Protein AF-A0A133KSC3-F1 (afdb_monomer)

Secondary structure (DSSP, 8-state):
--HHHHHHHHHHHHHHTT--S-EEEEEEETTEEEEEEEEEEETTEEEEEEBPS--GGG--B-HHHHHHHHHHHHHH-S--BSS--SEEEEE-SS-EEEEEEEE-SEEES-SBS-SEEEEEEE-TT--S--HHHHHHHHHHHHHHHHHHHHTTTSPPPEEEEEEE-HIIIIII-HHHHHHHHHHHHTTSSSEEEETTHHHHTHHHHHHHTT-

Solvent-accessible surface area (backbone atoms only — not comparable to full-atom values): 11562 Å² total; per-residue (Å²): 61,52,58,67,57,33,50,52,48,36,53,50,49,30,62,74,74,72,38,77,93,49,47,82,35,68,42,80,52,98,90,39,81,37,82,45,28,36,36,40,64,32,79,86,26,77,49,72,36,45,42,42,97,54,61,73,95,68,44,40,64,37,40,66,60,36,42,46,51,51,42,50,24,58,56,60,55,49,82,54,25,69,71,39,95,48,54,34,35,35,61,64,100,87,46,77,69,44,65,47,96,52,64,46,48,24,22,31,64,26,46,63,62,31,53,34,37,32,40,74,44,82,41,62,85,64,88,71,91,51,68,77,62,54,44,55,52,55,49,52,51,47,55,16,48,50,40,55,60,30,50,76,78,44,92,50,48,46,35,36,41,37,40,38,15,42,63,50,41,61,70,70,26,47,74,58,46,52,48,52,53,48,40,40,76,70,63,37,33,76,45,76,36,60,39,69,38,46,75,70,50,41,46,72,52,53,51,60,72,73,112

Mean predicted aligned error: 3.21 Å

Nearest PDB structures (foldseek):
  1fcq-assembly1_A  TM=5.648E-01  e=2.384E-01  Apis mellifera
  4lya-assembly1_A  TM=3.562E-01  e=2.855E-01  Geobacillus thermodenitrificans NG80-2
  7ocp-assembly1_B  TM=4.040E-01  e=2.635E+00  Acinetobacter baumannii ATCC 19606 = CIP 70.34 = JCM 6841
  7ocn-assembly1_B  TM=3.246E-01  e=1.951E+00  Acinetobacter baumannii ATCC 19606 = CIP 70.34 = JCM 6841
  7ocr-assembly1_B  TM=4.021E-01  e=5.753E+00  Acinetobacter baumannii ATCC 19606 = CIP 70.34 = JCM 6841

Foldseek 3Di:
DAPVVLVVVLVVLCVVQVKDPAAFDWDADPNDTDRFWGWTQGLNEIDTFGWDPDDDPNTGTPSQLSLLVNLLCNQVSDAWFQQAPDWQWEDDPPDTLATQPDGFNTFPNYSYNTQETEHEEECNPPPDQDDVLVCLLVSLLSQLVRQVSSVVPDHGHAYEYEYEDCCRCVVPNVVSVVSVVVCVVVVSHVYYHYPCCSVVPVSVVSNVSVD

Organism: Bifidobacterium bifidum (NCBI:txid1681)

pLDDT: mean 95.61, std 3.74, range [77.31, 98.81]

InterPro domains:
  IPR056104 Domain of unknown function DUF7687 [PF24736] (2-209)

Radius of gyration: 17.25 Å; Cα contacts (8 Å, |Δi|>4): 373; chains: 1; bounding box: 45×38×46 Å

Sequence (211 aa):
MDVEEASEAFASLKASIGVDDGVPVYTRSKGVDVHSAQKFVVNGVEVVVAMNKQKNDMRNLQYFTGMIDLVVADTLRRPFDYDPHGLATFYDRHKLYGAFARRMDGAYPSIRNARALWEIKEYYYTTTFGSKISDAVYITQLDGYEKRDLARVSDAPEVYLMVDSHRTWWGKGKAYLCRLIDILNMGNIDGVFFGKEVLTELPGIAEKWLI

Structure (mmCIF, N/CA/C/O backbone):
data_AF-A0A133KSC3-F1
#
_entry.id   AF-A0A133KSC3-F1
#
loop_
_atom_site.group_PDB
_atom_site.id
_atom_site.type_symbol
_atom_site.label_atom_id
_atom_site.label_alt_id
_atom_site.label_comp_id
_atom_site.label_asym_id
_atom_site.label_entity_id
_atom_site.label_seq_id
_atom_site.pdbx_PDB_ins_code
_atom_site.Cartn_x
_atom_site.Cartn_y
_atom_site.C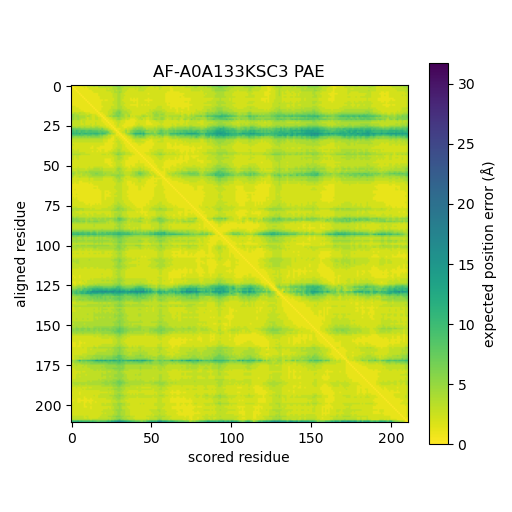artn_z
_atom_site.occupancy
_atom_site.B_iso_or_equiv
_atom_site.auth_seq_id
_atom_site.auth_comp_id
_atom_site.auth_asym_id
_atom_site.auth_atom_id
_atom_site.pdbx_PDB_model_num
ATOM 1 N N . MET A 1 1 ? -9.831 10.522 4.317 1.00 96.44 1 MET A N 1
ATOM 2 C CA . MET A 1 1 ? -10.946 10.124 5.186 1.00 96.44 1 MET A CA 1
ATOM 3 C C . MET A 1 1 ? -10.557 10.292 6.647 1.00 96.44 1 MET A C 1
ATOM 5 O O . MET A 1 1 ? -9.361 10.378 6.953 1.00 96.44 1 MET A O 1
ATOM 9 N N . ASP A 1 2 ? -11.537 10.413 7.536 1.00 95.44 2 ASP A N 1
ATOM 10 C CA . ASP A 1 2 ? -11.386 10.043 8.947 1.00 95.44 2 ASP A CA 1
ATOM 11 C C . ASP A 1 2 ? -11.734 8.558 9.176 1.00 95.44 2 ASP A C 1
ATOM 13 O O . ASP A 1 2 ? -11.868 7.797 8.220 1.00 95.44 2 ASP A O 1
ATOM 17 N N . VAL A 1 3 ? -11.794 8.123 10.438 1.00 95.94 3 VAL A N 1
ATOM 18 C CA . VAL A 1 3 ? -12.055 6.717 10.782 1.00 95.94 3 VAL A CA 1
ATOM 19 C C . VAL A 1 3 ? -13.469 6.263 10.416 1.00 95.94 3 VAL A C 1
ATOM 21 O O . VAL A 1 3 ? -13.642 5.122 9.992 1.00 95.94 3 VAL A O 1
ATOM 24 N N . GLU A 1 4 ? -14.469 7.126 10.591 1.00 96.69 4 GLU A N 1
ATOM 25 C CA . GLU A 1 4 ? -15.873 6.787 10.347 1.00 96.69 4 GLU A CA 1
ATOM 26 C C . GLU A 1 4 ? -16.078 6.635 8.843 1.00 96.69 4 GLU A C 1
ATOM 28 O O . GLU A 1 4 ? -16.511 5.580 8.378 1.00 96.69 4 GLU A O 1
ATOM 33 N N . GLU A 1 5 ? -15.598 7.617 8.077 1.00 97.88 5 GLU A N 1
ATOM 34 C CA . GLU A 1 5 ? -15.594 7.571 6.617 1.00 97.88 5 GLU A CA 1
ATOM 35 C C . GLU A 1 5 ? -14.827 6.355 6.070 1.00 97.88 5 GLU A C 1
ATOM 37 O O . GLU A 1 5 ? -15.255 5.746 5.090 1.00 97.88 5 GLU A O 1
ATOM 42 N N . ALA A 1 6 ? -13.692 5.988 6.677 1.00 98.00 6 ALA A N 1
ATOM 43 C CA . ALA A 1 6 ? -12.902 4.833 6.249 1.00 98.00 6 ALA A CA 1
ATOM 44 C C . ALA A 1 6 ? -13.606 3.500 6.537 1.00 98.00 6 ALA A C 1
ATOM 46 O O . ALA A 1 6 ? -13.550 2.587 5.715 1.00 98.00 6 ALA A O 1
ATOM 47 N N . SER A 1 7 ? -14.289 3.396 7.679 1.00 97.75 7 SER A N 1
ATOM 48 C CA . SER A 1 7 ? -15.101 2.228 8.030 1.00 97.75 7 SER A CA 1
ATOM 49 C C . SER A 1 7 ? -16.263 2.046 7.048 1.00 97.75 7 SER A C 1
ATOM 51 O O . SER A 1 7 ? -16.466 0.953 6.514 1.00 97.75 7 SER A O 1
ATOM 53 N N . GLU A 1 8 ? -16.986 3.127 6.741 1.00 98.25 8 GLU A N 1
ATOM 54 C CA . GLU A 1 8 ? -18.086 3.123 5.768 1.00 98.25 8 GLU A CA 1
ATOM 55 C C . GLU A 1 8 ? -17.607 2.792 4.351 1.00 98.25 8 GLU A C 1
ATOM 57 O O . GLU A 1 8 ? -18.234 1.993 3.648 1.00 98.25 8 GLU A O 1
ATOM 62 N N . ALA A 1 9 ? -16.477 3.368 3.931 1.00 98.44 9 ALA A N 1
ATOM 63 C CA . ALA A 1 9 ? -15.874 3.088 2.634 1.00 98.44 9 ALA A CA 1
ATOM 64 C C . ALA A 1 9 ? -15.438 1.621 2.521 1.00 98.44 9 ALA A C 1
ATOM 66 O O . ALA A 1 9 ? -15.719 0.977 1.51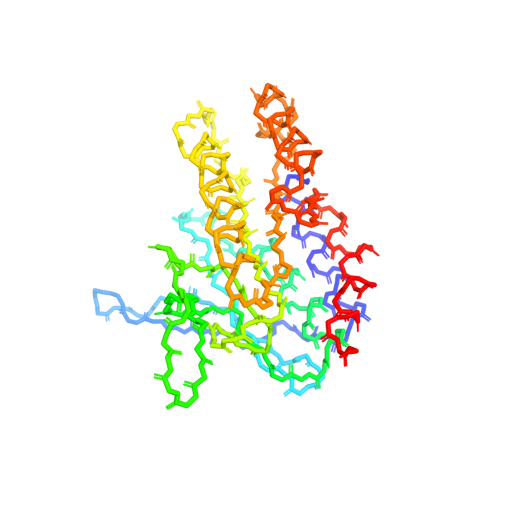0 1.00 98.44 9 ALA A O 1
ATOM 67 N N . PHE A 1 10 ? -14.833 1.061 3.572 1.00 98.31 10 PHE A N 1
ATOM 68 C CA . PHE A 1 10 ? -14.447 -0.348 3.605 1.00 98.31 10 PHE A CA 1
ATOM 69 C C . PHE A 1 10 ? -15.665 -1.281 3.545 1.00 98.31 10 PHE A C 1
ATOM 71 O O . PHE A 1 10 ? -15.664 -2.252 2.790 1.00 98.31 10 PHE A O 1
ATOM 78 N N . ALA A 1 11 ? -16.737 -0.974 4.282 1.00 98.06 11 ALA A N 1
ATOM 79 C CA . ALA A 1 11 ? -17.987 -1.731 4.208 1.00 98.06 11 ALA A CA 1
ATOM 80 C C . ALA A 1 11 ? -18.621 -1.665 2.808 1.00 98.06 11 ALA A C 1
ATOM 82 O O . ALA A 1 11 ? -19.052 -2.688 2.273 1.00 98.06 11 ALA A O 1
ATOM 83 N N . SER A 1 12 ? -18.624 -0.478 2.196 1.00 98.25 12 SER A N 1
ATOM 84 C CA . SER A 1 12 ? -19.152 -0.260 0.845 1.00 98.25 12 SER A CA 1
ATOM 85 C C . SER A 1 12 ? -18.349 -1.018 -0.212 1.00 98.25 12 SER A C 1
ATOM 87 O O . SER A 1 12 ? -18.946 -1.641 -1.087 1.00 98.25 12 SER A O 1
ATOM 89 N N . LEU A 1 13 ? -17.015 -1.025 -0.099 1.00 98.44 13 LEU A N 1
ATOM 90 C CA . LEU A 1 13 ? -16.132 -1.794 -0.977 1.00 98.44 13 LEU A CA 1
ATOM 91 C C . LEU A 1 13 ? -16.441 -3.290 -0.891 1.00 98.44 13 LEU A C 1
ATOM 93 O O . LEU A 1 13 ? -16.663 -3.920 -1.920 1.00 98.44 13 LEU A O 1
ATOM 97 N N . LYS A 1 14 ? -16.497 -3.859 0.323 1.00 97.81 14 LYS A N 1
ATOM 98 C CA . LYS A 1 14 ? -16.836 -5.281 0.514 1.00 97.81 14 LYS A CA 1
ATOM 99 C C . LYS A 1 14 ? -18.159 -5.635 -0.163 1.00 97.81 14 LYS A C 1
ATOM 101 O O . LYS A 1 14 ? -18.230 -6.621 -0.893 1.00 97.81 14 LYS A O 1
ATOM 106 N N . ALA A 1 15 ? -19.179 -4.796 0.023 1.00 97.56 15 ALA A N 1
ATOM 107 C CA . ALA A 1 15 ? -20.477 -4.982 -0.611 1.00 97.56 15 ALA A CA 1
ATOM 108 C C . ALA A 1 15 ? -20.396 -4.909 -2.147 1.00 97.56 15 ALA A C 1
ATOM 110 O O . ALA A 1 15 ? -21.022 -5.727 -2.820 1.00 97.56 15 ALA A O 1
ATOM 111 N N . SER A 1 16 ? -19.616 -3.979 -2.713 1.00 97.31 16 SER A N 1
ATOM 112 C CA . SER A 1 16 ? -19.505 -3.824 -4.169 1.00 97.31 16 SER A CA 1
ATOM 113 C C . SER A 1 16 ? -18.760 -4.970 -4.848 1.00 97.31 16 SER A C 1
ATOM 115 O O . SER A 1 16 ? -19.119 -5.336 -5.963 1.00 97.31 16 SER A O 1
ATOM 117 N N . ILE A 1 17 ? -17.750 -5.546 -4.188 1.00 96.94 17 ILE A N 1
ATOM 118 C CA . ILE A 1 17 ? -16.971 -6.678 -4.724 1.00 96.94 17 ILE A CA 1
ATOM 119 C C . ILE A 1 17 ? -17.511 -8.047 -4.270 1.00 96.94 17 ILE A C 1
ATOM 121 O O . ILE A 1 17 ? -16.926 -9.080 -4.582 1.00 96.94 17 ILE A O 1
ATOM 125 N N . GLY A 1 18 ? -18.632 -8.075 -3.539 1.00 95.88 18 GLY A N 1
ATOM 126 C CA . GLY A 1 18 ? -19.302 -9.311 -3.123 1.00 95.88 18 GLY A CA 1
ATOM 127 C C . GLY A 1 18 ? -18.531 -10.139 -2.091 1.00 95.88 18 GLY A C 1
ATOM 128 O O . GLY A 1 18 ? -18.625 -11.365 -2.104 1.00 95.88 18 GLY A O 1
ATOM 129 N N . VAL A 1 19 ? -17.766 -9.488 -1.212 1.00 95.38 19 VAL A N 1
ATOM 130 C CA . VAL A 1 19 ? -16.963 -10.132 -0.161 1.00 95.38 19 VAL A CA 1
ATOM 131 C C . VAL A 1 19 ? -17.695 -10.050 1.179 1.00 95.38 19 VAL A C 1
ATOM 133 O O . VAL A 1 19 ? -18.245 -9.008 1.537 1.00 95.38 19 VAL A O 1
ATOM 136 N N . ASP A 1 20 ? -17.717 -11.162 1.915 1.00 93.31 20 ASP A N 1
ATOM 137 C CA . ASP A 1 20 ? -18.335 -11.247 3.240 1.00 93.31 20 ASP A CA 1
ATOM 138 C C . ASP A 1 20 ? -17.494 -10.544 4.328 1.00 93.31 20 ASP A C 1
ATOM 140 O O . ASP A 1 20 ? -16.525 -9.831 4.061 1.00 93.31 20 ASP A O 1
ATOM 144 N N . ASP A 1 21 ? -17.868 -10.708 5.597 1.00 93.31 21 ASP A N 1
ATOM 145 C CA . ASP A 1 21 ? -17.125 -10.115 6.715 1.00 93.31 21 ASP A CA 1
ATOM 146 C C . ASP A 1 21 ? -15.751 -10.757 6.966 1.00 93.31 21 ASP A C 1
ATOM 148 O O . ASP A 1 21 ? -15.016 -10.310 7.849 1.00 93.31 21 ASP A O 1
ATOM 152 N N . GLY A 1 22 ? -15.366 -11.755 6.175 1.00 94.44 22 GLY A N 1
ATOM 153 C CA . GLY A 1 22 ? -14.143 -12.521 6.306 1.00 94.44 22 GLY A CA 1
ATOM 154 C C . GLY A 1 22 ? -14.184 -13.502 7.476 1.00 94.44 22 GLY A C 1
ATOM 155 O O . GLY A 1 22 ? -15.158 -13.602 8.225 1.00 94.44 22 GLY A O 1
ATOM 156 N N . VAL A 1 23 ? -13.063 -14.185 7.692 1.00 97.50 23 VAL A N 1
ATOM 157 C CA . VAL A 1 23 ? -12.857 -15.093 8.826 1.00 97.50 23 VAL A CA 1
ATOM 158 C C . VAL A 1 23 ? -11.893 -14.459 9.835 1.00 97.50 23 VAL A C 1
ATOM 160 O O . VAL A 1 23 ? -10.787 -14.072 9.445 1.00 97.50 23 VAL A O 1
ATOM 163 N N . PRO A 1 24 ? -12.251 -14.367 11.130 1.00 97.44 24 PRO A N 1
ATOM 164 C CA . PRO A 1 24 ? -11.363 -13.795 12.134 1.00 97.44 24 PRO A CA 1
ATOM 165 C C . PRO A 1 24 ? -10.138 -14.687 12.355 1.00 97.44 24 PRO A C 1
ATOM 167 O O . PRO A 1 24 ? -10.233 -15.911 12.469 1.00 97.44 24 PRO A O 1
ATOM 170 N N . VAL A 1 25 ? -8.973 -14.055 12.454 1.00 97.19 25 VAL A N 1
ATOM 171 C CA . VAL A 1 25 ? -7.678 -14.687 12.713 1.00 97.19 25 VAL A CA 1
ATOM 172 C C . VAL A 1 25 ? -7.218 -14.308 14.111 1.00 97.19 25 VAL A C 1
ATOM 174 O O . VAL A 1 25 ? -7.127 -13.127 14.458 1.00 97.19 25 VAL A O 1
ATOM 177 N N . TYR A 1 26 ? -6.877 -15.313 14.910 1.00 96.12 26 TYR A N 1
ATOM 178 C CA . TYR A 1 26 ? -6.416 -15.136 16.280 1.00 96.12 26 TYR A CA 1
ATOM 179 C C . TYR A 1 26 ? -4.927 -15.452 16.393 1.00 96.12 26 TYR A C 1
ATOM 181 O O . TYR A 1 26 ? -4.438 -16.423 15.819 1.00 96.12 26 TYR A O 1
ATOM 189 N N . THR A 1 27 ? -4.208 -14.643 17.166 1.00 93.38 27 THR A N 1
ATOM 190 C CA . THR A 1 27 ? -2.819 -14.911 17.550 1.00 93.38 27 THR A CA 1
ATOM 191 C C . THR A 1 27 ? -2.711 -15.015 19.058 1.00 93.38 27 THR A C 1
ATOM 193 O O . THR A 1 27 ? -3.418 -14.341 19.811 1.00 93.38 27 THR A O 1
ATOM 196 N N . ARG A 1 28 ? -1.791 -15.862 19.514 1.00 92.12 28 ARG A N 1
ATOM 197 C CA . ARG A 1 28 ? -1.570 -16.072 20.939 1.00 92.12 28 ARG A CA 1
A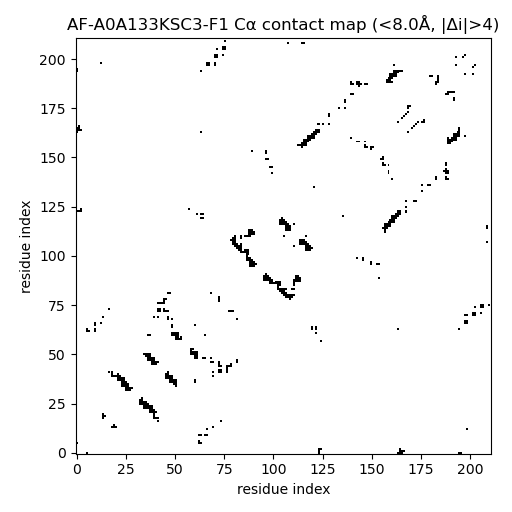TOM 198 C C . ARG A 1 28 ? -0.648 -14.992 21.489 1.00 92.12 28 ARG A C 1
ATOM 200 O O . ARG A 1 28 ? 0.508 -14.890 21.085 1.00 92.12 28 ARG A O 1
ATOM 207 N N . SER A 1 29 ? -1.133 -14.213 22.450 1.00 87.38 29 SER A N 1
ATOM 208 C CA . SER A 1 29 ? -0.352 -13.183 23.137 1.00 87.38 29 SER A CA 1
ATOM 209 C C . SER A 1 29 ? -0.510 -13.323 24.643 1.00 87.38 29 SER A C 1
ATOM 211 O O . SER A 1 29 ? -1.621 -13.341 25.164 1.00 87.38 29 SER A O 1
ATOM 213 N N . LYS A 1 30 ? 0.612 -13.464 25.363 1.00 88.12 30 LYS A N 1
ATOM 214 C CA . LYS A 1 30 ? 0.632 -13.673 26.826 1.00 88.12 30 LYS A CA 1
ATOM 215 C C . LYS A 1 30 ? -0.309 -14.794 27.305 1.00 88.12 30 LYS A C 1
ATOM 217 O O . LYS A 1 30 ? -0.910 -14.698 28.368 1.00 88.12 30 LYS A O 1
ATOM 222 N N . GLY A 1 31 ? -0.435 -15.856 26.510 1.00 88.88 31 GLY A N 1
ATOM 223 C CA . GLY A 1 31 ? -1.268 -17.016 26.831 1.00 88.88 31 GLY A CA 1
ATOM 224 C C . GLY A 1 31 ? -2.751 -16.889 26.468 1.00 88.88 31 GLY A C 1
ATOM 225 O O . GLY A 1 31 ? -3.451 -17.884 26.623 1.00 88.88 31 GLY A O 1
ATOM 226 N N . VAL A 1 32 ? -3.203 -15.745 25.943 1.00 91.62 32 VAL A N 1
ATOM 227 C CA . VAL A 1 32 ? -4.596 -15.491 25.536 1.00 91.62 32 VAL A CA 1
ATOM 228 C C . VAL A 1 32 ? -4.685 -15.335 24.017 1.00 91.62 32 VAL A C 1
ATOM 230 O O . VAL A 1 32 ? -3.782 -14.763 23.400 1.00 91.62 32 VAL A O 1
ATOM 233 N N . ASP A 1 33 ? -5.769 -15.827 23.423 1.00 93.00 33 ASP A N 1
ATOM 234 C CA . ASP A 1 33 ? -6.060 -15.619 22.006 1.00 93.00 33 ASP A CA 1
ATOM 235 C C . ASP A 1 33 ? -6.591 -14.203 21.779 1.00 93.00 33 ASP A C 1
ATOM 237 O O . ASP A 1 33 ? -7.575 -13.768 22.379 1.00 93.00 33 ASP A O 1
ATOM 241 N N . VAL A 1 34 ? -5.912 -13.464 20.908 1.00 92.56 34 VAL A N 1
ATOM 242 C CA . VAL A 1 34 ? -6.254 -12.091 20.547 1.00 92.56 34 VAL A CA 1
ATOM 243 C C . VAL A 1 34 ? -6.659 -12.078 19.085 1.00 92.56 34 VAL A C 1
ATOM 245 O O . VAL A 1 34 ? -5.878 -12.486 18.229 1.00 92.56 34 VAL A O 1
ATOM 248 N N . HIS A 1 35 ? -7.861 -11.579 18.792 1.00 94.38 35 HIS A N 1
ATOM 249 C CA . HIS A 1 35 ? -8.327 -11.373 17.420 1.00 94.38 35 HIS A CA 1
ATOM 250 C C . HIS A 1 35 ? -7.399 -10.378 16.718 1.00 94.38 35 HIS A C 1
ATOM 252 O O . HIS A 1 35 ? -7.505 -9.183 16.967 1.00 94.38 35 HIS A O 1
ATOM 258 N N . SER A 1 36 ? -6.460 -10.834 15.897 1.00 95.62 36 SER A N 1
ATOM 259 C CA . SER A 1 36 ? -5.349 -10.030 15.375 1.00 95.62 36 SER A CA 1
ATOM 260 C C . SER A 1 36 ? -5.496 -9.594 13.930 1.00 95.62 36 SER A C 1
ATOM 262 O O . SER A 1 36 ? -4.843 -8.627 13.551 1.00 95.62 36 SER A O 1
ATOM 264 N N . ALA A 1 37 ? -6.321 -10.269 13.139 1.00 97.62 37 ALA A N 1
ATOM 265 C CA . ALA A 1 37 ? -6.559 -9.925 11.744 1.00 97.62 37 ALA A CA 1
ATOM 266 C C . ALA A 1 37 ? -7.888 -10.513 11.264 1.00 97.62 37 ALA A C 1
ATOM 268 O O . ALA A 1 37 ? -8.434 -11.399 11.918 1.00 97.62 37 ALA A O 1
ATOM 269 N N . GLN A 1 38 ? -8.350 -10.071 10.101 1.00 98.06 38 GLN A N 1
ATOM 270 C CA . GLN A 1 38 ? -9.470 -10.655 9.376 1.00 98.06 38 GLN A CA 1
ATOM 271 C C . GLN A 1 38 ? -8.971 -11.176 8.029 1.00 98.06 38 GLN A C 1
ATOM 273 O O . GLN A 1 38 ? -8.238 -10.485 7.322 1.00 98.06 38 GLN A O 1
ATOM 278 N N . LYS A 1 39 ? -9.351 -12.402 7.680 1.00 98.31 39 LYS A N 1
ATOM 279 C CA . LYS A 1 39 ? -8.991 -13.046 6.420 1.00 98.31 39 LYS A CA 1
ATOM 280 C C . LYS A 1 39 ? -10.131 -12.923 5.421 1.00 98.31 39 LYS A C 1
ATOM 282 O O . LYS A 1 39 ? -11.241 -13.348 5.725 1.00 98.31 39 LYS A O 1
ATOM 287 N N . PHE A 1 40 ? -9.842 -12.417 4.233 1.00 98.31 40 PHE A N 1
ATOM 288 C CA . PHE A 1 40 ? -10.800 -12.272 3.142 1.00 98.31 40 PHE A CA 1
ATOM 289 C C . PHE A 1 40 ? -10.375 -13.125 1.950 1.00 98.31 40 PHE A C 1
ATOM 291 O O . PHE A 1 40 ? -9.185 -13.343 1.724 1.00 98.31 40 PHE A O 1
ATOM 298 N N . VAL A 1 41 ? -11.358 -13.597 1.183 1.00 97.75 41 VAL A N 1
ATOM 299 C CA . VAL A 1 41 ? -11.132 -14.268 -0.099 1.00 97.75 41 VAL A CA 1
ATOM 300 C C . VAL A 1 41 ? -11.841 -13.462 -1.175 1.00 97.75 41 VAL A C 1
ATOM 302 O O . VAL A 1 41 ? -13.066 -13.397 -1.197 1.00 97.75 41 VAL A O 1
ATOM 305 N N . VAL A 1 42 ? -11.067 -12.852 -2.066 1.00 97.81 42 VAL A N 1
ATOM 306 C CA . VAL A 1 42 ? -11.558 -11.968 -3.128 1.00 97.81 42 VAL A CA 1
ATOM 307 C C . VAL A 1 42 ? -11.214 -12.604 -4.465 1.00 97.81 42 VAL A C 1
ATOM 309 O O . VAL A 1 42 ? -10.041 -12.763 -4.787 1.00 97.81 42 VAL A O 1
ATOM 312 N N . ASN A 1 43 ? -12.218 -13.038 -5.232 1.00 95.62 43 ASN A N 1
ATOM 313 C CA . ASN A 1 43 ? -12.014 -13.730 -6.515 1.00 95.62 43 ASN A CA 1
ATOM 314 C C . ASN A 1 43 ? -10.987 -14.886 -6.455 1.00 95.62 43 ASN A C 1
ATOM 316 O O . ASN A 1 43 ? -10.224 -15.107 -7.393 1.00 95.62 43 ASN A O 1
ATOM 320 N N . GLY A 1 44 ? -10.952 -15.623 -5.340 1.00 95.00 44 GLY A N 1
ATOM 321 C CA . GLY A 1 44 ? -10.012 -16.730 -5.121 1.00 95.00 44 GLY A CA 1
ATOM 322 C C . GLY A 1 44 ? -8.617 -16.322 -4.631 1.00 95.00 44 GLY A C 1
ATOM 323 O O . GLY A 1 44 ? -7.776 -17.196 -4.433 1.00 95.00 44 GLY A O 1
ATOM 324 N N . VAL A 1 45 ? -8.370 -15.031 -4.400 1.00 97.50 45 VAL A N 1
ATOM 325 C CA . VAL A 1 45 ? -7.145 -14.508 -3.783 1.00 97.50 45 VAL A CA 1
ATOM 326 C C . VAL A 1 45 ? -7.387 -14.300 -2.291 1.00 97.50 45 VAL A C 1
ATOM 328 O O . VAL A 1 45 ? -8.333 -13.622 -1.896 1.00 97.50 45 VAL A O 1
ATOM 331 N N . GLU A 1 46 ? -6.545 -14.905 -1.456 1.00 97.44 46 GLU A N 1
ATOM 332 C CA . GLU A 1 46 ? -6.596 -14.729 -0.004 1.00 97.44 46 GLU A CA 1
ATOM 333 C C . GLU A 1 46 ? -5.764 -13.510 0.410 1.00 97.44 46 GLU A C 1
ATOM 335 O O . GLU A 1 46 ? -4.605 -13.392 0.015 1.00 97.44 46 GLU A O 1
ATOM 340 N N . VAL A 1 47 ? -6.351 -12.633 1.227 1.00 97.56 47 VAL A N 1
ATOM 341 C CA . VAL A 1 47 ? -5.670 -11.490 1.853 1.00 97.56 47 VAL A CA 1
ATOM 342 C C . VAL A 1 47 ? -6.005 -11.437 3.342 1.00 97.56 47 VAL A C 1
ATOM 344 O O . VAL A 1 47 ? -7.127 -11.744 3.756 1.00 97.56 47 VAL A O 1
ATOM 347 N N . VAL A 1 48 ? -5.031 -11.068 4.174 1.00 98.00 48 VAL A N 1
ATOM 348 C CA . VAL A 1 48 ? -5.185 -11.006 5.635 1.00 98.00 48 VAL A CA 1
ATOM 349 C C . VAL A 1 48 ? -4.953 -9.578 6.103 1.00 98.00 48 VAL A C 1
ATOM 351 O O . VAL A 1 48 ? -3.824 -9.101 6.140 1.00 98.00 48 VAL A O 1
ATOM 354 N N . VAL A 1 49 ? -6.026 -8.918 6.529 1.00 97.81 49 VAL A N 1
ATOM 355 C CA . VAL A 1 49 ? -5.997 -7.527 6.985 1.00 97.81 49 VAL A CA 1
ATOM 356 C C . VAL A 1 49 ? -5.826 -7.498 8.496 1.00 97.81 49 VAL A C 1
ATOM 358 O O . VAL A 1 49 ? -6.710 -7.907 9.251 1.00 97.81 49 VAL A O 1
ATOM 361 N N . ALA A 1 50 ? -4.682 -7.009 8.965 1.00 97.25 50 ALA A N 1
ATOM 362 C CA . ALA A 1 50 ? -4.395 -6.936 10.391 1.00 97.25 50 ALA A CA 1
ATOM 363 C C . ALA A 1 50 ? -5.232 -5.866 11.113 1.00 97.25 50 ALA A C 1
ATOM 365 O O . ALA A 1 50 ? -5.526 -4.792 10.582 1.00 97.25 50 ALA A O 1
ATOM 366 N N . MET A 1 51 ? -5.552 -6.139 12.377 1.00 96.75 51 MET A N 1
ATOM 367 C CA . MET A 1 51 ? -6.097 -5.142 13.293 1.00 96.75 51 MET A CA 1
ATOM 368 C C . MET A 1 51 ? -5.060 -4.047 13.544 1.00 96.75 51 MET A C 1
ATOM 370 O O . MET A 1 51 ? -3.860 -4.310 13.666 1.00 96.75 51 MET A O 1
ATOM 374 N N . ASN A 1 52 ? -5.526 -2.812 13.680 1.00 94.88 52 ASN A N 1
ATOM 375 C CA . ASN A 1 52 ? -4.681 -1.683 14.016 1.00 94.88 52 ASN A CA 1
ATOM 376 C C . ASN A 1 52 ? -4.042 -1.858 15.412 1.00 94.88 52 ASN A C 1
ATOM 378 O O . ASN A 1 52 ? -4.466 -2.660 16.252 1.00 94.88 52 ASN A O 1
ATOM 382 N N . LYS A 1 53 ? -2.994 -1.073 15.685 1.00 91.06 53 LYS A N 1
ATOM 383 C CA . LYS A 1 53 ? -2.240 -1.139 16.953 1.00 91.06 53 LYS A CA 1
ATOM 384 C C . LYS A 1 53 ? -2.922 -0.402 18.120 1.00 91.06 53 LYS A C 1
ATOM 386 O O . LYS A 1 53 ? -2.291 -0.217 19.163 1.00 91.06 53 LYS A O 1
ATOM 391 N N . GLN A 1 54 ? -4.166 0.053 17.953 1.00 93.06 54 GLN A N 1
ATOM 392 C CA . GLN A 1 54 ? -4.915 0.757 18.995 1.00 93.06 54 GLN A CA 1
ATOM 393 C C . GLN A 1 54 ? -5.567 -0.224 19.982 1.00 93.06 54 GLN A C 1
ATOM 395 O O . GLN A 1 54 ? -5.463 -1.447 19.858 1.00 93.06 54 GLN A O 1
ATOM 400 N N . LYS A 1 55 ? -6.208 0.322 21.018 1.00 90.75 55 LYS A N 1
ATOM 401 C CA . LYS A 1 55 ? -6.856 -0.434 22.098 1.00 90.75 55 LYS A CA 1
ATOM 402 C C . LYS A 1 55 ? -8.309 0.001 22.262 1.00 90.75 55 LYS A C 1
ATOM 404 O O . LYS A 1 55 ? -8.661 1.112 21.871 1.00 90.75 55 LYS A O 1
ATOM 409 N N . ASN A 1 56 ? -9.094 -0.848 22.926 1.00 91.31 56 ASN A N 1
ATOM 410 C CA . ASN A 1 56 ? -10.496 -0.596 23.273 1.00 91.31 56 ASN A CA 1
ATOM 411 C C . ASN A 1 56 ? -11.303 -0.205 22.024 1.00 91.31 56 ASN A C 1
ATOM 413 O O . ASN A 1 56 ? -11.091 -0.793 20.970 1.00 91.31 56 ASN A O 1
ATOM 417 N N . ASP A 1 57 ? -12.158 0.807 22.118 1.00 90.25 57 ASP A N 1
ATOM 418 C CA . ASP A 1 57 ? -13.076 1.219 21.047 1.00 90.25 57 ASP A CA 1
ATOM 419 C C . ASP A 1 57 ? -12.364 1.761 19.792 1.00 90.25 57 ASP A C 1
ATOM 421 O O . ASP A 1 57 ? -12.940 1.818 18.709 1.00 90.25 57 ASP A O 1
ATOM 425 N N . MET A 1 58 ? -11.080 2.124 19.901 1.00 92.81 58 MET A N 1
ATOM 426 C CA . MET A 1 58 ? -10.261 2.524 18.748 1.00 92.81 58 MET A CA 1
ATOM 427 C C . MET A 1 58 ? -9.659 1.324 18.004 1.00 92.81 58 MET A C 1
ATOM 429 O O . MET A 1 58 ? -9.043 1.489 16.947 1.00 92.81 58 MET A O 1
ATOM 433 N N . ARG A 1 59 ? -9.771 0.118 18.570 1.00 94.62 59 ARG A N 1
ATOM 434 C CA . ARG A 1 59 ? -9.198 -1.096 18.000 1.00 94.62 59 ARG A CA 1
ATOM 435 C C . ARG A 1 59 ? -10.098 -1.640 16.898 1.00 94.62 59 ARG A C 1
ATOM 437 O O . ARG A 1 59 ? -11.072 -2.329 17.173 1.00 94.62 59 ARG A O 1
ATOM 444 N N . ASN A 1 60 ? -9.692 -1.410 15.660 1.00 95.94 60 ASN A N 1
ATOM 445 C CA . ASN A 1 60 ? -10.425 -1.802 14.460 1.00 95.94 60 ASN A CA 1
ATOM 446 C C . ASN A 1 60 ? -9.481 -2.446 13.441 1.00 95.94 60 ASN A C 1
ATOM 448 O O . ASN A 1 60 ? -8.274 -2.522 13.685 1.00 95.94 60 ASN A O 1
ATOM 452 N N . LEU A 1 61 ? -10.012 -2.920 12.314 1.00 97.00 61 LEU A N 1
ATOM 453 C CA . LEU A 1 61 ? -9.180 -3.293 11.169 1.00 97.00 61 LEU A CA 1
ATOM 454 C C . LEU A 1 61 ? -8.397 -2.074 10.668 1.00 97.00 61 LEU A C 1
ATOM 456 O O . LEU A 1 61 ? -8.819 -0.932 10.858 1.00 97.00 61 LEU A O 1
ATOM 460 N N . GLN A 1 62 ? -7.248 -2.315 10.041 1.00 97.44 62 GLN A N 1
ATOM 461 C CA . GLN A 1 62 ? -6.574 -1.290 9.243 1.00 97.44 62 GLN A CA 1
ATOM 462 C C . GLN A 1 62 ? -7.384 -1.082 7.965 1.00 97.44 62 GLN A C 1
ATOM 464 O O . GLN A 1 62 ? -7.149 -1.754 6.963 1.00 97.44 62 GLN A O 1
ATOM 469 N N . TYR A 1 63 ? -8.413 -0.236 8.040 1.00 98.25 63 TYR A N 1
ATOM 470 C CA . TYR A 1 63 ? -9.390 -0.057 6.967 1.00 98.25 63 TYR A CA 1
ATOM 471 C C . TYR A 1 63 ? -8.737 0.361 5.653 1.00 98.25 63 TYR A C 1
ATOM 473 O O . TYR A 1 63 ? -9.124 -0.142 4.605 1.00 98.25 63 TYR A O 1
ATOM 481 N N . PHE A 1 64 ? -7.739 1.242 5.695 1.00 98.56 64 PHE A N 1
ATOM 482 C CA . PHE A 1 64 ? -7.062 1.724 4.500 1.00 98.56 64 PHE A CA 1
ATOM 483 C C . PHE A 1 64 ? -6.231 0.627 3.842 1.00 98.56 64 PHE A C 1
ATOM 485 O O . PHE A 1 64 ? -6.381 0.390 2.647 1.00 98.56 64 PHE A O 1
ATOM 492 N N . THR A 1 65 ? -5.434 -0.097 4.634 1.00 98.44 65 THR A N 1
ATOM 493 C CA . THR A 1 65 ? -4.708 -1.287 4.166 1.00 98.44 65 THR A CA 1
ATOM 494 C C . THR A 1 65 ? -5.673 -2.317 3.589 1.00 98.44 65 THR A C 1
ATOM 496 O O . THR A 1 65 ? -5.487 -2.769 2.469 1.00 98.44 65 THR A O 1
ATOM 499 N N . GLY A 1 66 ? -6.765 -2.609 4.299 1.00 98.38 66 GLY A N 1
ATOM 500 C CA . GLY A 1 66 ? -7.776 -3.546 3.828 1.00 98.38 66 GLY A CA 1
ATOM 501 C C . GLY A 1 66 ? -8.442 -3.112 2.525 1.00 98.38 66 GLY A C 1
ATOM 502 O O . GLY A 1 66 ? -8.651 -3.950 1.658 1.00 98.38 66 GLY A O 1
ATOM 503 N N . MET A 1 67 ? -8.755 -1.824 2.352 1.00 98.81 67 MET A N 1
ATOM 504 C CA . MET A 1 67 ? -9.291 -1.316 1.085 1.00 98.81 67 MET A CA 1
ATOM 505 C C . MET A 1 67 ? -8.315 -1.554 -0.067 1.00 98.81 67 MET A C 1
ATOM 507 O O . MET A 1 67 ? -8.728 -2.042 -1.114 1.00 98.81 67 MET A O 1
ATOM 511 N N . ILE A 1 68 ? -7.033 -1.253 0.139 1.00 98.81 68 ILE A N 1
ATOM 512 C CA . ILE A 1 68 ? -5.980 -1.444 -0.864 1.00 98.81 68 ILE A CA 1
ATOM 513 C C . ILE A 1 68 ? -5.839 -2.927 -1.218 1.00 98.81 68 ILE A C 1
ATOM 515 O O . ILE A 1 68 ? -5.914 -3.276 -2.393 1.00 98.81 68 ILE A O 1
ATOM 519 N N . ASP A 1 69 ? -5.715 -3.803 -0.220 1.00 98.62 69 ASP A N 1
ATOM 520 C CA . ASP A 1 69 ? -5.535 -5.241 -0.436 1.00 98.62 69 ASP A CA 1
ATOM 521 C C . ASP A 1 69 ? -6.727 -5.861 -1.173 1.00 98.62 69 ASP A C 1
ATOM 523 O O . ASP A 1 69 ? -6.540 -6.639 -2.109 1.00 98.62 69 ASP A O 1
ATOM 527 N N . LEU A 1 70 ? -7.957 -5.496 -0.790 1.00 98.69 70 LEU A N 1
ATOM 528 C CA . LEU A 1 70 ? -9.177 -5.987 -1.437 1.00 98.69 70 LEU A CA 1
ATOM 529 C C . LEU A 1 70 ? -9.295 -5.473 -2.877 1.00 98.69 70 LEU A C 1
ATOM 531 O O . LEU A 1 70 ? -9.625 -6.258 -3.763 1.00 98.69 70 LEU A O 1
ATOM 535 N N . VAL A 1 71 ? -9.002 -4.191 -3.126 1.00 98.75 71 VAL A N 1
ATOM 536 C CA . VAL A 1 71 ? -9.007 -3.609 -4.480 1.00 98.75 71 VAL A CA 1
ATOM 537 C C . VAL A 1 71 ? -7.976 -4.296 -5.370 1.00 98.75 71 VAL A C 1
ATOM 539 O O . VAL A 1 71 ? -8.296 -4.699 -6.490 1.00 98.75 71 VAL A O 1
ATOM 542 N N . VAL A 1 72 ? -6.746 -4.464 -4.882 1.00 98.69 72 VAL A N 1
ATOM 543 C CA . VAL A 1 72 ? -5.667 -5.108 -5.639 1.00 98.69 72 VAL A CA 1
ATOM 544 C C . VAL A 1 72 ? -6.006 -6.576 -5.910 1.00 98.69 72 VAL A C 1
ATOM 546 O O . VAL A 1 72 ? -5.850 -7.037 -7.040 1.00 98.69 72 VAL A O 1
ATOM 549 N N . ALA A 1 73 ? -6.550 -7.299 -4.927 1.00 98.56 73 ALA A N 1
ATOM 550 C CA . ALA A 1 73 ? -6.999 -8.679 -5.102 1.00 98.56 73 ALA A CA 1
ATOM 551 C C . ALA A 1 73 ? -8.135 -8.811 -6.135 1.00 98.56 73 ALA A C 1
ATOM 553 O O . ALA A 1 73 ? -8.065 -9.671 -7.019 1.00 98.56 73 ALA A O 1
ATOM 554 N N . ASP A 1 74 ? -9.155 -7.948 -6.057 1.00 98.44 74 ASP A N 1
ATOM 555 C CA . ASP A 1 74 ? -10.291 -7.931 -6.990 1.00 98.44 74 ASP A CA 1
ATOM 556 C C . ASP A 1 74 ? -9.848 -7.638 -8.429 1.00 98.44 74 ASP A C 1
ATOM 558 O O . ASP A 1 74 ? -10.294 -8.306 -9.369 1.00 98.44 74 ASP A O 1
ATOM 562 N N . THR A 1 75 ? -8.917 -6.692 -8.570 1.00 98.25 75 THR A N 1
ATOM 563 C CA . THR A 1 75 ? -8.391 -6.231 -9.855 1.00 98.25 75 THR A CA 1
ATOM 564 C C . THR A 1 75 ? -7.478 -7.271 -10.499 1.00 98.25 75 THR A C 1
ATOM 566 O O . THR A 1 75 ? -7.679 -7.666 -11.647 1.00 98.25 75 THR A O 1
ATOM 569 N N . LEU A 1 76 ? -6.463 -7.743 -9.768 1.00 98.06 76 LEU A N 1
ATOM 570 C CA . LEU A 1 76 ? -5.439 -8.625 -10.329 1.00 98.06 76 LEU A CA 1
ATOM 571 C C . LEU A 1 76 ? -5.945 -10.053 -10.534 1.00 98.06 76 LEU A C 1
ATOM 573 O O . LEU A 1 76 ? -5.488 -10.732 -11.458 1.00 98.06 76 LEU A O 1
ATOM 577 N N . ARG A 1 77 ? -6.848 -10.530 -9.659 1.00 97.50 77 ARG A N 1
ATOM 578 C CA . ARG A 1 77 ? -7.383 -11.910 -9.645 1.00 97.50 77 ARG A CA 1
ATOM 579 C C . ARG A 1 77 ? -6.288 -12.980 -9.708 1.00 97.50 77 ARG A C 1
ATOM 581 O O . ARG A 1 77 ? -6.456 -14.047 -10.301 1.00 97.50 77 ARG A O 1
ATOM 588 N N . ARG A 1 78 ? -5.126 -12.655 -9.144 1.00 97.06 78 ARG A N 1
ATOM 589 C CA . ARG A 1 78 ? -3.899 -13.453 -9.132 1.00 97.06 78 ARG A CA 1
ATOM 590 C C . ARG A 1 78 ? -3.187 -13.248 -7.795 1.00 97.06 78 ARG A C 1
ATOM 592 O O . ARG A 1 78 ? -3.360 -12.191 -7.190 1.00 97.06 78 ARG A O 1
ATOM 599 N N . PRO A 1 79 ? -2.377 -14.221 -7.344 1.00 96.44 79 PRO A N 1
ATOM 600 C CA . PRO A 1 79 ? -1.562 -14.049 -6.149 1.00 96.44 79 PRO A CA 1
ATOM 601 C C . PRO A 1 79 ? -0.623 -12.843 -6.262 1.00 96.44 79 PRO A C 1
ATOM 603 O O . PRO A 1 79 ? -0.042 -12.599 -7.322 1.00 96.44 79 PRO A O 1
ATOM 606 N N . PHE A 1 80 ? -0.465 -12.136 -5.149 1.00 98.19 80 PHE A N 1
ATOM 607 C CA . PHE A 1 80 ? 0.485 -11.047 -4.952 1.00 98.19 80 PHE A CA 1
ATOM 608 C C . PHE A 1 80 ? 0.927 -11.026 -3.483 1.00 98.19 80 PHE A C 1
ATOM 610 O O . PHE A 1 80 ? 0.280 -11.649 -2.636 1.00 98.19 80 PHE A O 1
ATOM 617 N N . ASP A 1 81 ? 2.009 -10.317 -3.172 1.00 97.81 81 ASP A N 1
ATOM 618 C CA . ASP A 1 81 ? 2.481 -10.178 -1.795 1.00 97.81 81 ASP A CA 1
ATOM 619 C C . ASP A 1 81 ? 1.802 -8.961 -1.142 1.00 97.81 81 ASP A C 1
ATOM 621 O O . ASP A 1 81 ? 2.259 -7.832 -1.310 1.00 97.81 81 ASP A O 1
ATOM 625 N N . TYR A 1 82 ? 0.718 -9.180 -0.390 1.00 96.88 82 TYR A N 1
ATOM 626 C CA . TYR A 1 82 ? 0.004 -8.123 0.356 1.00 96.88 82 TYR A CA 1
ATOM 627 C C . TYR A 1 82 ? 0.621 -7.800 1.735 1.00 96.88 82 TYR A C 1
ATOM 629 O O . TYR A 1 82 ? 0.259 -6.812 2.356 1.00 96.88 82 TYR A O 1
ATOM 637 N N . ASP A 1 83 ? 1.529 -8.645 2.239 1.00 95.56 83 ASP A N 1
ATOM 638 C CA . ASP A 1 83 ? 2.351 -8.393 3.440 1.00 95.56 83 ASP A CA 1
ATOM 639 C C . ASP A 1 83 ? 3.722 -9.072 3.263 1.00 95.56 83 ASP A C 1
ATOM 641 O O . ASP A 1 83 ? 3.993 -10.155 3.805 1.00 95.56 83 ASP A O 1
ATOM 645 N N . PRO A 1 84 ? 4.600 -8.506 2.418 1.00 88.19 84 PRO A N 1
ATOM 646 C CA . PRO A 1 84 ? 5.890 -9.103 2.153 1.00 88.19 84 PRO A CA 1
ATOM 647 C C . PRO A 1 84 ? 6.811 -8.957 3.369 1.00 88.19 84 PRO A C 1
ATOM 649 O O . PRO A 1 84 ? 7.430 -7.926 3.627 1.00 88.19 84 PRO A O 1
ATOM 652 N N . HIS A 1 85 ? 6.993 -10.048 4.109 1.00 91.62 85 HIS A N 1
ATOM 653 C CA . HIS A 1 85 ? 7.886 -10.123 5.270 1.00 91.62 85 HIS A CA 1
ATOM 654 C C . HIS A 1 85 ? 9.399 -10.109 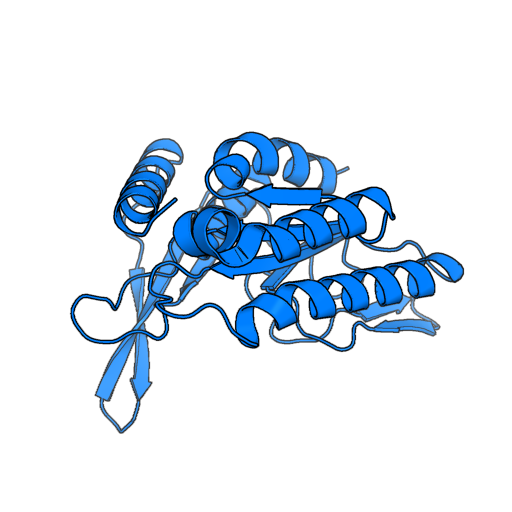4.926 1.00 91.62 85 HIS A C 1
ATOM 656 O O . HIS A 1 85 ? 10.222 -10.661 5.666 1.00 91.62 85 HIS A O 1
ATOM 662 N N . GLY A 1 86 ? 9.800 -9.465 3.827 1.00 94.62 86 GLY A N 1
ATOM 663 C CA . GLY A 1 86 ? 11.168 -9.436 3.309 1.00 94.62 86 GLY A CA 1
ATOM 664 C C . GLY A 1 86 ? 11.498 -8.155 2.543 1.00 94.62 86 GLY A C 1
ATOM 665 O O . GLY A 1 86 ? 10.640 -7.308 2.316 1.00 94.62 86 GLY A O 1
ATOM 666 N N . LEU A 1 87 ? 12.772 -8.007 2.180 1.00 97.38 87 LEU A N 1
ATOM 667 C CA . LEU A 1 87 ? 13.246 -6.888 1.364 1.00 97.38 87 LEU A CA 1
ATOM 668 C C . LEU A 1 87 ? 12.960 -7.160 -0.114 1.00 97.38 87 LEU A C 1
ATOM 670 O O . LEU A 1 87 ? 13.127 -8.297 -0.570 1.00 97.38 87 LEU A O 1
ATOM 674 N N . ALA A 1 88 ? 12.588 -6.122 -0.863 1.00 98.06 88 ALA A N 1
ATOM 675 C CA . ALA A 1 88 ? 12.508 -6.227 -2.314 1.00 98.06 88 ALA A CA 1
ATOM 676 C C . ALA A 1 88 ? 13.903 -6.489 -2.892 1.00 98.06 88 ALA A C 1
ATOM 678 O O . ALA A 1 88 ? 14.866 -5.820 -2.520 1.00 98.06 88 ALA A O 1
ATOM 679 N N . THR A 1 89 ? 14.025 -7.482 -3.769 1.00 97.88 89 THR A N 1
ATOM 680 C CA . THR A 1 89 ? 15.303 -7.933 -4.339 1.00 97.88 89 THR A CA 1
ATOM 681 C C . THR A 1 89 ? 15.184 -8.098 -5.843 1.00 97.88 89 THR A C 1
ATOM 683 O O . THR A 1 89 ? 14.204 -8.651 -6.338 1.00 97.88 89 THR A O 1
ATOM 686 N N . PHE A 1 90 ? 16.207 -7.640 -6.560 1.00 98.31 90 PHE A N 1
ATOM 687 C CA . PHE A 1 90 ? 16.229 -7.595 -8.017 1.00 98.31 90 PHE A CA 1
ATOM 688 C C . PHE A 1 90 ? 17.475 -8.302 -8.521 1.00 98.31 90 PHE A C 1
ATOM 690 O O . PHE A 1 90 ? 18.590 -7.894 -8.198 1.00 98.31 90 PHE A O 1
ATOM 697 N N . TYR A 1 91 ? 17.307 -9.396 -9.254 1.00 97.62 91 TYR A N 1
ATOM 698 C CA . TYR A 1 91 ? 18.395 -10.282 -9.655 1.00 97.62 91 TYR A CA 1
ATOM 699 C C . TYR A 1 91 ? 18.028 -11.136 -10.870 1.00 97.62 91 TYR A C 1
ATOM 701 O O . TYR A 1 91 ? 16.857 -11.383 -11.156 1.00 97.62 91 TYR A O 1
ATOM 709 N N . ASP A 1 92 ? 19.045 -11.674 -11.534 1.00 96.25 92 ASP A N 1
ATOM 710 C CA . ASP A 1 92 ? 18.896 -12.778 -12.480 1.00 96.25 92 ASP A CA 1
ATOM 711 C C . ASP A 1 92 ? 19.703 -14.009 -12.032 1.00 96.25 92 ASP A C 1
ATOM 713 O O . ASP A 1 92 ? 20.129 -14.120 -10.882 1.00 96.25 92 ASP A O 1
ATOM 717 N N . ARG A 1 93 ? 19.909 -14.976 -12.934 1.00 94.94 93 ARG A N 1
ATOM 718 C CA . ARG A 1 93 ? 20.633 -16.219 -12.616 1.00 94.94 93 ARG A CA 1
ATOM 719 C C . ARG A 1 93 ? 22.100 -16.005 -12.230 1.00 94.94 93 ARG A C 1
ATOM 721 O O . ARG A 1 93 ? 22.710 -16.923 -11.690 1.00 94.94 93 ARG A O 1
ATOM 728 N N . HIS A 1 94 ? 22.678 -14.854 -12.548 1.00 94.69 94 HIS A N 1
ATOM 729 C CA . HIS A 1 94 ? 24.113 -14.603 -12.465 1.00 94.69 94 HIS A CA 1
ATOM 730 C C . HIS A 1 94 ? 24.462 -13.455 -11.522 1.00 94.69 94 HIS A C 1
ATOM 732 O O . HIS A 1 94 ? 25.598 -13.395 -11.048 1.00 94.69 94 HIS A O 1
ATOM 738 N N . LYS A 1 95 ? 23.521 -12.545 -11.245 1.00 96.25 95 LYS A N 1
ATOM 739 C CA . LYS A 1 95 ? 23.817 -11.321 -10.505 1.00 96.25 95 LYS A CA 1
ATOM 740 C C . LYS A 1 95 ? 22.627 -10.801 -9.702 1.00 96.25 95 LYS A C 1
ATOM 742 O O . LYS A 1 95 ? 21.504 -10.759 -10.189 1.00 96.25 95 LYS A O 1
ATOM 747 N N . LEU A 1 96 ? 22.919 -10.311 -8.494 1.00 97.12 96 LEU A N 1
ATOM 748 C CA . LEU A 1 96 ? 22.047 -9.415 -7.733 1.00 97.12 96 LEU A CA 1
ATOM 749 C C . LEU A 1 96 ? 22.271 -7.973 -8.209 1.00 97.12 96 LEU A C 1
ATOM 751 O O . LEU A 1 96 ? 23.381 -7.448 -8.104 1.00 97.12 96 LEU A O 1
ATOM 755 N N . TYR A 1 97 ? 21.228 -7.352 -8.750 1.00 97.69 97 TYR A N 1
ATOM 756 C CA . TYR A 1 97 ? 21.238 -5.968 -9.225 1.00 97.69 97 TYR A CA 1
ATOM 757 C C . TYR A 1 97 ? 21.055 -4.970 -8.090 1.00 97.69 97 TYR A C 1
ATOM 759 O O . TYR A 1 97 ? 21.726 -3.941 -8.066 1.00 97.69 97 TYR A O 1
ATOM 767 N N . GLY A 1 98 ? 20.191 -5.295 -7.133 1.00 96.38 98 GLY A N 1
ATOM 768 C CA . GLY A 1 98 ? 19.934 -4.444 -5.984 1.00 96.38 98 GLY A CA 1
ATOM 769 C C . GLY A 1 98 ? 18.922 -5.051 -5.026 1.00 96.38 98 GLY A C 1
ATOM 770 O O . GLY A 1 98 ? 18.259 -6.047 -5.325 1.00 96.38 98 GLY A O 1
ATOM 771 N N . ALA A 1 99 ? 18.817 -4.430 -3.860 1.00 97.00 99 ALA A N 1
ATOM 772 C CA . ALA A 1 99 ? 17.782 -4.703 -2.882 1.00 97.00 99 ALA A CA 1
ATOM 773 C C . ALA A 1 99 ? 17.375 -3.389 -2.219 1.00 97.00 99 ALA A C 1
ATOM 775 O O . ALA A 1 99 ? 18.221 -2.513 -2.044 1.00 97.00 99 ALA A O 1
ATOM 776 N N . PHE A 1 100 ? 16.103 -3.272 -1.856 1.00 97.69 100 PHE A N 1
ATOM 777 C CA . PHE A 1 100 ? 15.616 -2.128 -1.092 1.00 97.69 100 PHE A CA 1
ATOM 778 C C . PHE A 1 100 ? 15.998 -2.327 0.377 1.00 97.69 100 PHE A C 1
ATOM 780 O O . PHE A 1 100 ? 15.985 -3.455 0.881 1.00 97.69 100 PHE A O 1
ATOM 787 N N . ALA A 1 101 ? 16.343 -1.256 1.086 1.00 96.25 101 ALA A N 1
ATOM 788 C CA . ALA A 1 101 ? 16.794 -1.339 2.476 1.00 96.25 101 ALA A CA 1
ATOM 789 C C . ALA A 1 101 ? 15.658 -1.639 3.466 1.00 96.25 101 ALA A C 1
ATOM 791 O O . ALA A 1 101 ? 15.912 -1.978 4.627 1.00 96.25 101 ALA A O 1
ATOM 792 N N . ARG A 1 102 ? 14.402 -1.518 3.025 1.00 95.25 102 ARG A N 1
ATOM 793 C CA . ARG A 1 102 ? 13.211 -1.713 3.852 1.00 95.25 102 ARG A CA 1
ATOM 794 C C . ARG A 1 102 ? 12.215 -2.695 3.245 1.00 95.25 102 ARG A C 1
ATOM 796 O O . ARG A 1 102 ? 12.265 -3.040 2.067 1.00 95.25 102 ARG A O 1
ATOM 803 N N . ARG A 1 103 ? 11.321 -3.167 4.114 1.00 96.06 103 ARG A N 1
ATOM 804 C CA . ARG A 1 103 ? 10.140 -3.930 3.713 1.00 96.06 103 ARG A CA 1
ATOM 805 C C . ARG A 1 103 ? 9.110 -2.967 3.151 1.00 96.06 103 ARG A C 1
ATOM 807 O O . ARG A 1 103 ? 8.931 -1.900 3.737 1.00 96.06 103 ARG A O 1
ATOM 814 N N . MET A 1 104 ? 8.453 -3.405 2.089 1.00 96.19 104 MET A N 1
ATOM 815 C CA . MET A 1 104 ? 7.306 -2.723 1.503 1.00 96.19 104 MET A CA 1
ATOM 816 C C . MET A 1 104 ? 6.027 -3.209 2.180 1.00 96.19 104 MET A C 1
ATOM 818 O O . MET A 1 104 ? 6.010 -4.302 2.747 1.00 96.19 104 MET A O 1
ATOM 822 N N . ASP A 1 105 ? 4.966 -2.412 2.109 1.00 97.69 105 ASP A N 1
ATOM 823 C CA . ASP A 1 105 ? 3.655 -2.839 2.602 1.00 97.69 105 ASP A CA 1
ATOM 824 C C . ASP A 1 105 ? 2.967 -3.772 1.588 1.00 97.69 105 ASP A C 1
ATOM 826 O O . ASP A 1 105 ? 2.167 -4.604 1.987 1.00 97.69 105 ASP A O 1
ATOM 830 N N . GLY A 1 106 ? 3.342 -3.723 0.303 1.00 98.31 106 GLY A N 1
ATOM 831 C CA . GLY A 1 106 ? 2.975 -4.758 -0.662 1.00 98.31 106 GLY A CA 1
ATOM 832 C C . GLY A 1 106 ? 3.780 -4.730 -1.962 1.00 98.31 106 GLY A C 1
ATOM 833 O O . GLY A 1 106 ? 4.538 -3.792 -2.234 1.00 98.31 106 GLY A O 1
ATOM 834 N N . ALA A 1 107 ? 3.663 -5.811 -2.734 1.00 98.62 107 ALA A N 1
ATOM 835 C CA . ALA A 1 107 ? 4.376 -6.007 -3.988 1.00 98.62 107 ALA A CA 1
ATOM 836 C C . ALA A 1 107 ? 3.602 -6.884 -4.984 1.00 98.62 107 ALA A C 1
ATOM 838 O O . ALA A 1 107 ? 2.931 -7.848 -4.611 1.00 98.62 107 ALA A O 1
ATOM 839 N N . TYR A 1 108 ? 3.783 -6.611 -6.277 1.00 98.50 108 TYR A N 1
ATOM 840 C CA . TYR A 1 108 ? 3.296 -7.458 -7.363 1.00 98.50 108 TYR A CA 1
ATOM 841 C C . TYR A 1 108 ? 4.415 -7.801 -8.363 1.00 98.50 108 TYR A C 1
ATOM 843 O O . TYR A 1 108 ? 5.159 -6.904 -8.762 1.00 98.50 108 TYR A O 1
ATOM 851 N N . PRO A 1 109 ? 4.534 -9.065 -8.826 1.00 97.69 109 PRO A N 1
ATOM 852 C CA . PRO A 1 109 ? 3.833 -10.250 -8.311 1.00 97.69 109 PRO A CA 1
ATOM 853 C C . PRO A 1 109 ? 4.374 -10.710 -6.952 1.00 97.69 109 PRO A C 1
ATOM 855 O O . PRO A 1 109 ? 3.693 -11.425 -6.232 1.00 97.69 109 PRO A O 1
ATOM 858 N N . SER A 1 110 ? 5.599 -10.314 -6.611 1.00 97.69 110 SER A N 1
ATOM 859 C CA . SER A 1 110 ? 6.226 -10.577 -5.317 1.00 97.69 110 SER A CA 1
ATOM 860 C C . SER A 1 110 ? 7.343 -9.569 -5.068 1.00 97.69 110 SER A C 1
ATOM 862 O O . SER A 1 110 ? 7.735 -8.852 -5.988 1.00 97.69 110 SER A O 1
ATOM 864 N N . ILE A 1 111 ? 7.949 -9.582 -3.881 1.00 97.50 111 ILE A N 1
ATOM 865 C CA . ILE A 1 111 ? 9.175 -8.809 -3.596 1.00 97.50 111 ILE A CA 1
ATOM 866 C C . ILE A 1 111 ? 10.424 -9.260 -4.370 1.00 97.50 111 ILE A C 1
ATOM 868 O O . ILE A 1 111 ? 11.475 -8.626 -4.270 1.00 97.50 111 ILE A O 1
ATOM 872 N N . ARG A 1 112 ? 10.363 -10.348 -5.139 1.00 97.38 112 ARG A N 1
ATOM 873 C CA . ARG A 1 112 ? 11.468 -10.799 -5.996 1.00 97.38 112 ARG A CA 1
ATOM 874 C C . ARG A 1 112 ? 11.195 -10.370 -7.427 1.00 97.38 112 ARG A C 1
ATOM 876 O O . ARG A 1 112 ? 10.223 -10.838 -8.015 1.00 97.38 112 ARG A O 1
ATOM 883 N N . ASN A 1 113 ? 12.064 -9.523 -7.979 1.00 97.25 113 ASN A N 1
ATOM 884 C CA . ASN A 1 113 ? 11.884 -8.905 -9.296 1.00 97.25 113 ASN A CA 1
ATOM 885 C C . ASN A 1 113 ? 10.475 -8.311 -9.439 1.00 97.25 113 ASN A C 1
ATOM 887 O O . ASN A 1 113 ? 9.735 -8.643 -10.366 1.00 97.25 113 ASN A O 1
ATOM 891 N N . ALA A 1 114 ? 10.091 -7.492 -8.456 1.00 97.75 114 ALA A N 1
ATOM 892 C CA . ALA A 1 114 ? 8.781 -6.862 -8.422 1.00 97.75 114 ALA A CA 1
ATOM 893 C C . ALA A 1 114 ? 8.577 -5.977 -9.655 1.00 97.75 114 ALA A C 1
ATOM 895 O O . ALA A 1 114 ? 9.498 -5.295 -10.101 1.00 97.75 114 ALA A O 1
ATOM 896 N N . ARG A 1 115 ? 7.349 -5.950 -10.165 1.00 97.88 115 ARG A N 1
ATOM 897 C CA . ARG A 1 115 ? 6.914 -4.952 -11.139 1.00 97.88 115 ARG A CA 1
ATOM 898 C C . ARG A 1 115 ? 6.362 -3.714 -10.451 1.00 97.88 115 ARG A C 1
ATOM 900 O O . ARG A 1 115 ? 6.623 -2.614 -10.913 1.00 97.88 115 ARG A O 1
ATOM 907 N N . ALA A 1 116 ? 5.632 -3.902 -9.358 1.00 98.44 116 ALA A N 1
ATOM 908 C CA . ALA A 1 116 ? 5.092 -2.820 -8.553 1.00 98.44 116 ALA A CA 1
ATOM 909 C C . ALA A 1 116 ? 5.397 -3.061 -7.076 1.00 98.44 116 ALA A C 1
ATOM 911 O O . ALA A 1 116 ? 5.315 -4.194 -6.596 1.00 98.44 116 ALA A O 1
ATOM 912 N N . LEU A 1 117 ? 5.729 -1.988 -6.368 1.00 98.56 117 LEU A N 1
ATOM 913 C CA . LEU A 1 117 ? 5.908 -1.935 -4.923 1.00 98.56 117 LEU A CA 1
ATOM 914 C C . LEU A 1 117 ? 5.069 -0.789 -4.362 1.00 98.56 117 LEU A C 1
ATOM 916 O O . LEU A 1 117 ? 4.947 0.257 -5.002 1.00 98.56 117 LEU A O 1
ATOM 920 N N . TRP A 1 118 ? 4.529 -0.945 -3.157 1.00 98.50 118 TRP A N 1
ATOM 921 C CA . TRP A 1 118 ? 3.810 0.148 -2.509 1.00 98.50 118 TRP A CA 1
ATOM 922 C C . TRP A 1 118 ? 4.006 0.215 -1.000 1.00 98.50 118 TRP A C 1
ATOM 924 O O . TRP A 1 118 ? 4.306 -0.768 -0.321 1.00 98.50 118 TRP A O 1
ATOM 934 N N . GLU A 1 119 ? 3.819 1.427 -0.494 1.00 97.75 119 GLU A N 1
ATOM 935 C CA . GLU A 1 119 ? 3.823 1.782 0.920 1.00 97.75 119 GLU A CA 1
ATOM 936 C C . GLU A 1 119 ? 2.471 2.375 1.305 1.00 97.75 119 GLU A C 1
ATOM 938 O O . GLU A 1 119 ? 1.890 3.171 0.566 1.00 97.75 119 GLU A O 1
ATOM 943 N N . ILE A 1 120 ? 1.999 2.033 2.497 1.00 97.69 120 ILE A N 1
ATOM 944 C CA . ILE A 1 120 ? 0.707 2.429 3.043 1.00 97.69 120 ILE A CA 1
ATOM 945 C C . ILE A 1 120 ? 0.941 3.213 4.332 1.00 97.69 120 ILE A C 1
ATOM 947 O O . ILE A 1 120 ? 1.740 2.841 5.197 1.00 97.69 120 ILE A O 1
ATOM 951 N N . LYS A 1 121 ? 0.253 4.344 4.481 1.00 95.94 121 LYS A N 1
ATOM 952 C CA . LYS A 1 121 ? 0.329 5.175 5.687 1.00 95.94 121 LYS A CA 1
ATOM 953 C C . LYS A 1 121 ? -1.068 5.563 6.154 1.00 95.94 121 LYS A C 1
ATOM 955 O O . LYS A 1 121 ? -1.700 6.464 5.608 1.00 95.94 121 LYS A O 1
ATOM 960 N N . GLU A 1 122 ? -1.515 4.897 7.214 1.00 95.31 122 GLU A N 1
ATOM 961 C CA . GLU A 1 122 ? -2.815 5.105 7.854 1.00 95.31 122 GLU A CA 1
ATOM 962 C C . GLU A 1 122 ? -2.651 5.792 9.225 1.00 95.31 122 GLU A C 1
ATOM 964 O O . GLU A 1 122 ? -1.926 5.308 10.098 1.00 95.31 122 GLU A O 1
ATOM 969 N N . TYR A 1 123 ? -3.336 6.925 9.444 1.00 94.31 123 TYR A N 1
ATOM 970 C CA . TYR A 1 123 ? -3.186 7.735 10.668 1.00 94.31 123 TYR A CA 1
ATOM 971 C C . TYR A 1 123 ? -4.512 8.223 11.280 1.00 94.31 123 TYR A C 1
ATOM 973 O O . TYR A 1 123 ? -4.596 9.360 11.756 1.00 94.31 123 TYR A O 1
ATOM 981 N N . TYR A 1 124 ? -5.577 7.421 11.265 1.00 94.12 124 TYR A N 1
ATOM 982 C CA . TYR A 1 124 ? -6.903 7.891 11.701 1.00 94.12 124 TYR A CA 1
ATOM 983 C C . TYR A 1 124 ? -6.976 8.331 13.171 1.00 94.12 124 TYR A C 1
ATOM 985 O O . TYR A 1 124 ? -7.637 9.314 13.494 1.00 94.12 124 TYR A O 1
ATOM 993 N N . TYR A 1 125 ? -6.226 7.675 14.056 1.00 91.75 125 TYR A N 1
ATOM 994 C CA . TYR A 1 125 ? -6.237 7.965 15.497 1.00 91.75 125 TYR A CA 1
ATOM 995 C C . TYR A 1 125 ? -5.089 8.877 15.956 1.00 91.75 125 TYR A C 1
ATOM 997 O O . TYR A 1 125 ? -4.863 9.063 17.152 1.00 91.75 125 TYR A O 1
ATOM 1005 N N . THR A 1 126 ? -4.329 9.450 15.022 1.00 87.12 126 THR A N 1
ATOM 1006 C CA . THR A 1 126 ? -3.148 10.252 15.352 1.00 87.12 126 THR A CA 1
ATOM 1007 C C . THR A 1 126 ? -3.544 11.643 15.866 1.00 87.12 126 THR A C 1
ATOM 1009 O O . THR A 1 126 ? -4.113 12.476 15.154 1.00 87.12 126 THR A O 1
ATOM 1012 N N . THR A 1 127 ? -3.199 11.945 17.120 1.00 84.00 127 THR A N 1
ATOM 1013 C CA . THR A 1 127 ? -3.513 13.233 17.765 1.00 84.00 127 THR A CA 1
ATOM 1014 C C . THR A 1 127 ? -2.412 14.278 17.606 1.00 84.00 127 THR A C 1
ATOM 1016 O O . THR A 1 127 ? -2.708 15.474 17.651 1.00 84.00 127 THR A O 1
ATOM 1019 N N . THR A 1 128 ? -1.175 13.876 17.324 1.00 82.88 128 THR A N 1
ATOM 1020 C CA . THR A 1 128 ? -0.024 14.772 17.152 1.00 82.88 128 THR A CA 1
ATOM 1021 C C . THR A 1 128 ? 0.577 14.648 15.760 1.00 82.88 128 THR A C 1
ATOM 1023 O O . THR A 1 128 ? 0.639 13.567 15.188 1.00 82.88 128 THR A O 1
ATOM 1026 N N . PHE A 1 129 ? 1.029 15.771 15.205 1.00 82.12 129 PHE A N 1
ATOM 1027 C CA . PHE A 1 129 ? 1.888 15.735 14.030 1.00 82.12 129 PHE A CA 1
ATOM 1028 C C . PHE A 1 129 ? 3.335 15.626 14.512 1.00 82.12 129 PHE A C 1
ATOM 1030 O O . PHE A 1 129 ? 3.765 16.446 15.320 1.00 82.12 129 PHE A O 1
ATOM 1037 N N . GLY A 1 130 ? 4.067 14.599 14.086 1.00 79.50 130 GLY A N 1
ATOM 1038 C CA . GLY A 1 130 ? 5.390 14.305 14.633 1.00 79.50 130 GLY A CA 1
ATOM 1039 C C . GLY A 1 130 ? 6.221 13.400 13.733 1.00 79.50 130 GLY A C 1
ATOM 1040 O O . GLY A 1 130 ? 5.838 13.135 12.593 1.00 79.50 130 GLY A O 1
ATOM 1041 N N . SER A 1 131 ? 7.343 12.915 14.272 1.00 77.31 131 SER A N 1
ATOM 1042 C CA . SER A 1 131 ? 8.391 12.204 13.523 1.00 77.31 131 SER A CA 1
ATOM 1043 C C . SER A 1 131 ? 7.863 11.086 12.624 1.00 77.31 131 SER A C 1
ATOM 1045 O O . SER A 1 131 ? 8.242 11.001 11.469 1.00 77.31 131 SER A O 1
ATOM 1047 N N . LYS A 1 132 ? 6.883 10.306 13.085 1.00 82.25 132 LYS A N 1
ATOM 1048 C CA . LYS A 1 132 ? 6.304 9.205 12.296 1.00 82.25 132 LYS A CA 1
ATOM 1049 C C . LYS A 1 132 ? 5.694 9.625 10.955 1.00 82.25 132 LYS A C 1
ATOM 1051 O O . LYS A 1 132 ? 5.616 8.800 10.052 1.00 82.25 132 LYS A O 1
ATOM 1056 N N . ILE A 1 133 ? 5.205 10.861 10.839 1.00 87.06 133 ILE A N 1
ATOM 1057 C CA . ILE A 1 133 ? 4.610 11.363 9.592 1.00 87.06 133 ILE A CA 1
ATOM 1058 C C . ILE A 1 133 ? 5.696 11.955 8.695 1.00 87.06 133 ILE A C 1
ATOM 1060 O O . ILE A 1 133 ? 5.645 11.785 7.482 1.00 87.06 133 ILE A O 1
ATOM 1064 N N . SER A 1 134 ? 6.720 12.592 9.274 1.00 89.31 134 SER A N 1
ATOM 1065 C CA . SER A 1 134 ? 7.901 12.981 8.499 1.00 89.31 134 SER A CA 1
ATOM 1066 C C . SER A 1 134 ? 8.670 11.768 7.978 1.00 89.31 134 SER A C 1
ATOM 1068 O O . SER A 1 134 ? 9.184 11.820 6.866 1.00 89.31 134 SER A O 1
ATOM 1070 N N . ASP A 1 135 ? 8.689 10.666 8.733 1.00 90.19 135 ASP A N 1
ATOM 1071 C CA . ASP A 1 135 ? 9.313 9.408 8.322 1.00 90.19 135 ASP A CA 1
ATOM 1072 C C . ASP A 1 135 ? 8.699 8.903 7.019 1.00 90.19 135 ASP A C 1
ATOM 1074 O O . ASP A 1 135 ? 9.440 8.465 6.153 1.00 90.19 135 ASP A O 1
ATOM 1078 N N . ALA A 1 136 ? 7.381 9.039 6.824 1.00 92.44 136 ALA A N 1
ATOM 1079 C CA . ALA A 1 136 ? 6.741 8.677 5.561 1.00 92.44 136 ALA A CA 1
ATOM 1080 C C . ALA A 1 136 ? 7.348 9.435 4.368 1.00 92.44 136 ALA A C 1
ATOM 1082 O O . ALA A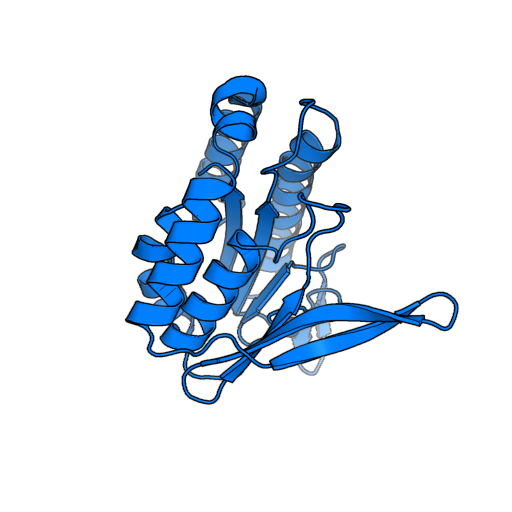 1 136 ? 7.601 8.834 3.336 1.00 92.44 136 ALA A O 1
ATOM 1083 N N . VAL A 1 137 ? 7.658 10.727 4.520 1.00 95.25 137 VAL A N 1
ATOM 1084 C CA . VAL A 1 137 ? 8.283 11.523 3.450 1.00 95.25 137 VAL A CA 1
ATOM 1085 C C . VAL A 1 137 ? 9.717 11.070 3.180 1.00 95.25 137 VAL A C 1
ATOM 1087 O O . VAL A 1 137 ? 10.084 10.848 2.028 1.00 95.25 137 VAL A O 1
ATOM 1090 N N . TYR A 1 138 ? 10.534 10.925 4.225 1.00 94.69 138 TYR A N 1
ATOM 1091 C CA . TYR A 1 138 ? 11.944 10.556 4.062 1.00 94.69 138 TYR A CA 1
ATOM 1092 C C . TYR A 1 138 ? 12.125 9.116 3.578 1.00 94.69 138 TYR A C 1
ATOM 1094 O O . TYR A 1 138 ? 13.012 8.847 2.773 1.00 94.69 138 TYR A O 1
ATOM 1102 N N . ILE A 1 139 ? 11.269 8.203 4.032 1.00 95.06 139 ILE A N 1
ATOM 1103 C CA . ILE A 1 139 ? 11.254 6.816 3.574 1.00 95.06 139 ILE A CA 1
ATOM 1104 C C . ILE A 1 139 ? 10.899 6.762 2.090 1.00 95.06 139 ILE A C 1
ATOM 1106 O O . ILE A 1 139 ? 11.647 6.172 1.324 1.00 95.06 139 ILE A O 1
ATOM 1110 N N . THR A 1 140 ? 9.856 7.466 1.648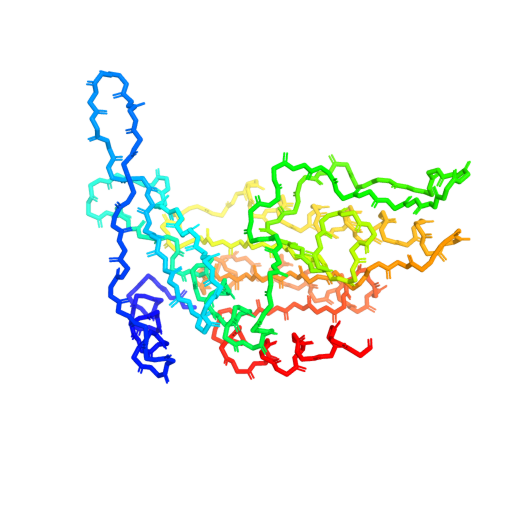 1.00 97.00 140 THR A N 1
ATOM 1111 C CA . THR A 1 140 ? 9.511 7.493 0.220 1.00 97.00 140 THR A CA 1
ATOM 1112 C C . THR A 1 140 ? 10.615 8.138 -0.632 1.00 97.00 140 THR A C 1
ATOM 1114 O O . THR A 1 140 ? 10.836 7.742 -1.777 1.00 97.00 140 THR A O 1
ATOM 1117 N N . GLN A 1 141 ? 11.364 9.108 -0.094 1.00 96.81 141 GLN A N 1
ATOM 1118 C CA . GLN A 1 141 ? 12.562 9.620 -0.772 1.00 96.81 141 GLN A CA 1
ATOM 1119 C C . GLN A 1 141 ? 13.649 8.555 -0.923 1.00 96.81 141 GLN A C 1
ATOM 1121 O O . GLN A 1 141 ? 14.269 8.498 -1.986 1.00 96.81 141 GLN A O 1
ATOM 1126 N N . LEU A 1 142 ? 13.872 7.739 0.111 1.00 97.31 142 LEU A N 1
ATOM 1127 C CA . LEU A 1 142 ? 14.804 6.615 0.065 1.00 97.31 142 LEU A CA 1
ATOM 1128 C C . LEU A 1 142 ? 14.356 5.578 -0.970 1.00 97.31 142 LEU A C 1
ATOM 1130 O O . LEU A 1 142 ? 15.159 5.231 -1.829 1.00 97.31 142 LEU A O 1
ATOM 1134 N N . ASP A 1 143 ? 13.085 5.175 -0.964 1.00 97.00 143 ASP A N 1
ATOM 1135 C CA . ASP A 1 143 ? 12.547 4.211 -1.934 1.00 97.00 143 ASP A CA 1
ATOM 1136 C C . ASP A 1 143 ? 12.773 4.694 -3.373 1.00 97.00 143 ASP A C 1
ATOM 1138 O O . ASP A 1 143 ? 13.237 3.950 -4.238 1.00 97.00 143 ASP A O 1
ATOM 1142 N N . GLY A 1 144 ? 12.529 5.983 -3.630 1.00 97.06 144 GLY A N 1
ATOM 1143 C CA . GLY A 1 144 ? 12.779 6.576 -4.941 1.00 97.06 144 GLY A CA 1
ATOM 1144 C C . GLY A 1 144 ? 14.260 6.712 -5.304 1.00 97.06 144 GLY A C 1
ATOM 1145 O O . GLY A 1 144 ? 14.618 6.631 -6.482 1.00 97.06 144 GLY A O 1
ATOM 1146 N N . TYR A 1 145 ? 15.137 6.899 -4.316 1.00 96.94 145 TYR A N 1
ATOM 1147 C CA . TYR A 1 145 ? 16.585 6.852 -4.522 1.00 96.94 145 TYR A CA 1
ATOM 1148 C C . TYR A 1 145 ? 17.034 5.434 -4.913 1.00 96.94 145 TYR A C 1
ATOM 1150 O O . TYR A 1 145 ? 17.740 5.273 -5.909 1.00 96.94 145 TYR A O 1
ATOM 1158 N N . GLU A 1 146 ? 16.577 4.411 -4.188 1.00 97.56 146 GLU A N 1
ATOM 1159 C CA . GLU A 1 146 ? 16.904 3.002 -4.443 1.00 97.56 146 GLU A CA 1
ATOM 1160 C C . GLU A 1 146 ? 16.370 2.535 -5.802 1.00 97.56 146 GLU A C 1
ATOM 1162 O O . GLU A 1 146 ? 17.109 1.929 -6.581 1.00 97.56 146 GLU A O 1
ATOM 1167 N N . LYS A 1 147 ? 15.131 2.913 -6.145 1.00 97.19 147 LYS A N 1
ATOM 1168 C CA . LYS A 1 147 ? 14.552 2.721 -7.482 1.00 97.19 147 LYS A CA 1
ATOM 1169 C C . LYS A 1 147 ? 15.444 3.322 -8.569 1.00 97.19 147 LYS A C 1
ATOM 1171 O O . LYS A 1 147 ? 15.734 2.660 -9.565 1.00 97.19 147 LYS A O 1
ATOM 1176 N N . ARG A 1 148 ? 15.888 4.573 -8.401 1.00 96.69 148 ARG A N 1
ATOM 1177 C CA . ARG A 1 148 ? 16.729 5.261 -9.393 1.00 96.69 148 ARG A CA 1
ATOM 1178 C C . ARG A 1 148 ? 18.088 4.589 -9.553 1.00 96.69 148 ARG A C 1
ATOM 1180 O O . ARG A 1 148 ? 18.588 4.513 -10.671 1.00 96.69 148 ARG A O 1
ATOM 1187 N N . ASP A 1 149 ? 18.696 4.138 -8.464 1.00 96.50 149 ASP A N 1
ATOM 1188 C CA . ASP A 1 149 ? 19.981 3.443 -8.520 1.00 96.50 149 ASP A CA 1
ATOM 1189 C C . ASP A 1 149 ? 19.849 2.066 -9.182 1.00 96.50 149 ASP A C 1
ATOM 1191 O O . ASP A 1 149 ? 20.678 1.725 -10.029 1.00 96.50 149 ASP A O 1
ATOM 1195 N N . LEU A 1 150 ? 18.765 1.333 -8.906 1.00 97.44 150 LEU A N 1
ATOM 1196 C CA . LEU A 1 150 ? 18.438 0.088 -9.603 1.00 97.44 150 LEU A CA 1
ATOM 1197 C C . LEU A 1 150 ? 18.227 0.313 -11.108 1.00 97.44 150 LEU A C 1
ATOM 1199 O O . LEU A 1 150 ? 18.777 -0.437 -11.914 1.00 97.44 150 LEU A O 1
ATOM 1203 N N . ALA A 1 151 ? 17.519 1.384 -11.487 1.00 97.00 151 ALA A N 1
ATOM 1204 C CA . ALA A 1 151 ? 17.236 1.739 -12.882 1.00 97.00 151 ALA A CA 1
ATOM 1205 C C . ALA A 1 151 ? 18.498 1.968 -13.739 1.00 97.00 151 ALA A C 1
ATOM 1207 O O . ALA A 1 151 ? 18.427 1.994 -14.966 1.00 97.00 151 ALA A O 1
ATOM 1208 N N . ARG A 1 152 ? 19.676 2.139 -13.119 1.00 96.56 152 ARG A N 1
ATOM 1209 C CA . ARG A 1 152 ? 20.957 2.258 -13.838 1.00 96.56 152 ARG A CA 1
ATOM 1210 C C . ARG A 1 152 ? 21.500 0.917 -14.329 1.00 96.56 152 ARG A C 1
ATOM 1212 O O . ARG A 1 152 ? 22.417 0.909 -15.148 1.00 96.56 152 ARG A O 1
ATOM 1219 N N . VAL A 1 153 ? 21.018 -0.198 -13.778 1.00 96.12 153 VAL A N 1
ATOM 1220 C CA . VAL A 1 153 ? 21.597 -1.537 -13.986 1.00 96.12 153 VAL A CA 1
ATOM 1221 C C . VAL A 1 153 ? 20.572 -2.618 -14.331 1.00 96.12 153 VAL A C 1
ATOM 1223 O O . VAL A 1 153 ? 20.981 -3.701 -14.742 1.00 96.12 153 VAL A O 1
ATOM 1226 N N . SER A 1 154 ? 19.279 -2.350 -14.155 1.00 95.38 154 SER A N 1
ATOM 1227 C CA . SER A 1 154 ? 18.161 -3.257 -14.427 1.00 95.38 154 SER A CA 1
ATOM 1228 C C . SER A 1 154 ? 16.882 -2.441 -14.619 1.00 95.38 154 SER A C 1
ATOM 1230 O O . SER A 1 154 ? 16.829 -1.275 -14.229 1.00 95.38 154 SER A O 1
ATOM 1232 N N . ASP A 1 155 ? 15.831 -3.068 -15.143 1.00 93.56 155 ASP A N 1
ATOM 1233 C CA . ASP A 1 155 ? 14.480 -2.523 -15.031 1.00 93.56 155 ASP A CA 1
ATOM 1234 C C . ASP A 1 155 ? 14.122 -2.353 -13.549 1.00 93.56 155 ASP A C 1
ATOM 1236 O O . ASP A 1 155 ? 14.377 -3.241 -12.725 1.00 93.56 155 ASP A O 1
ATOM 1240 N N . ALA A 1 156 ? 13.581 -1.183 -13.215 1.00 95.81 156 ALA A N 1
ATOM 1241 C CA . ALA A 1 156 ? 13.150 -0.833 -11.870 1.00 95.81 156 ALA A CA 1
ATOM 1242 C C . ALA A 1 156 ? 11.629 -1.014 -11.734 1.00 95.81 156 ALA A C 1
ATOM 1244 O O . ALA A 1 156 ? 10.910 -0.823 -12.718 1.00 95.81 156 ALA A O 1
ATOM 1245 N N . PRO A 1 157 ? 11.127 -1.353 -10.534 1.00 97.50 157 PRO A N 1
ATOM 1246 C CA . PRO A 1 157 ? 9.695 -1.452 -10.295 1.00 97.50 157 PRO A CA 1
ATOM 1247 C C . PRO A 1 157 ? 9.036 -0.070 -10.371 1.00 97.50 157 PRO A C 1
ATOM 1249 O O . PRO A 1 157 ? 9.669 0.957 -10.097 1.00 97.50 157 PRO A O 1
ATOM 1252 N N . GLU A 1 158 ? 7.735 -0.058 -10.640 1.00 98.12 158 GLU A N 1
ATOM 1253 C CA . GLU A 1 158 ? 6.879 1.062 -10.274 1.00 98.12 158 GLU A CA 1
ATOM 1254 C C . GLU A 1 158 ? 6.742 1.118 -8.742 1.00 98.12 158 GLU A C 1
ATOM 1256 O O . GLU A 1 158 ? 6.597 0.091 -8.076 1.00 98.12 158 GLU A O 1
ATOM 1261 N N . VAL A 1 159 ? 6.817 2.312 -8.162 1.00 98.38 159 VAL A N 1
ATOM 1262 C CA . VAL A 1 159 ? 6.766 2.551 -6.716 1.00 98.38 159 VAL A CA 1
ATOM 1263 C C . VAL A 1 159 ? 5.619 3.499 -6.408 1.00 98.38 159 VAL A C 1
ATOM 1265 O O . VAL A 1 159 ? 5.563 4.605 -6.948 1.00 98.38 159 VAL A O 1
ATOM 1268 N N . TYR A 1 160 ? 4.730 3.093 -5.505 1.00 98.62 160 TYR A N 1
ATOM 1269 C CA . TYR A 1 160 ? 3.548 3.863 -5.128 1.00 98.62 160 TYR A CA 1
ATOM 1270 C C . TYR A 1 160 ? 3.507 4.173 -3.637 1.00 98.62 160 TYR A C 1
ATOM 1272 O O . TYR A 1 160 ? 3.907 3.370 -2.794 1.00 98.62 160 TYR A O 1
ATOM 1280 N N . LEU A 1 161 ? 2.952 5.334 -3.305 1.00 98.44 161 LEU A N 1
ATOM 1281 C CA . LEU A 1 161 ? 2.647 5.714 -1.933 1.00 98.44 161 LEU A CA 1
ATOM 1282 C C . LEU A 1 161 ? 1.138 5.889 -1.768 1.00 98.44 161 LEU A C 1
ATOM 1284 O O . LEU A 1 161 ? 0.504 6.639 -2.499 1.00 98.44 161 LEU A O 1
ATOM 1288 N N . MET A 1 162 ? 0.553 5.250 -0.767 1.00 98.50 162 MET A N 1
ATOM 1289 C CA . MET A 1 162 ? -0.861 5.387 -0.440 1.00 98.50 162 MET A CA 1
ATOM 1290 C C . MET A 1 162 ? -0.964 5.954 0.967 1.00 98.50 162 MET A C 1
ATOM 1292 O O . MET A 1 162 ? -0.411 5.402 1.921 1.00 98.50 162 MET A O 1
ATOM 1296 N N . VAL A 1 163 ? -1.658 7.078 1.122 1.00 97.31 163 VAL A N 1
ATOM 1297 C CA . VAL A 1 163 ? -1.758 7.779 2.406 1.00 97.31 163 VAL A CA 1
ATOM 1298 C C . VAL A 1 163 ? -3.205 8.128 2.730 1.00 97.31 163 VAL A C 1
ATOM 1300 O O . VAL A 1 163 ? -3.981 8.531 1.864 1.00 97.31 163 VAL A O 1
ATOM 1303 N N . ASP A 1 164 ? -3.566 8.042 4.007 1.00 96.75 164 ASP A N 1
ATOM 1304 C CA . ASP A 1 164 ? -4.863 8.519 4.475 1.00 96.75 164 ASP A CA 1
ATOM 1305 C C . ASP A 1 164 ? -4.806 9.079 5.906 1.00 96.75 164 ASP A C 1
ATOM 1307 O O . ASP A 1 164 ? -3.784 8.988 6.592 1.00 96.75 164 ASP A O 1
ATOM 1311 N N . SER A 1 165 ? -5.916 9.683 6.346 1.00 95.19 165 SER A N 1
ATOM 1312 C CA . SER A 1 165 ? -6.097 10.613 7.471 1.00 95.19 165 SER A CA 1
ATOM 1313 C C . SER A 1 165 ? -6.058 12.073 7.018 1.00 95.19 165 SER A C 1
ATOM 1315 O O . SER A 1 165 ? -5.027 12.751 7.086 1.00 95.19 165 SER A O 1
ATOM 1317 N N . HIS A 1 166 ? -7.223 12.588 6.604 1.00 93.56 166 HIS A N 1
ATOM 1318 C CA . HIS A 1 166 ? -7.380 13.973 6.131 1.00 93.56 166 HIS A CA 1
ATOM 1319 C C . HIS A 1 166 ? -6.883 14.988 7.174 1.00 93.56 166 HIS A C 1
ATOM 1321 O O . HIS A 1 166 ? -6.113 15.900 6.868 1.00 93.56 166 HIS A O 1
ATOM 1327 N N . ARG A 1 167 ? -7.228 14.785 8.451 1.00 93.31 167 ARG A N 1
ATOM 1328 C CA . ARG A 1 167 ? -6.754 15.642 9.547 1.00 93.31 167 ARG A CA 1
ATOM 1329 C C . ARG A 1 167 ? -5.225 15.671 9.648 1.00 93.31 167 ARG A C 1
ATOM 1331 O O . ARG A 1 167 ? -4.659 16.720 9.957 1.00 93.31 167 ARG A O 1
ATOM 1338 N N . THR A 1 168 ? -4.565 14.537 9.420 1.00 92.94 168 THR A N 1
ATOM 1339 C CA . THR A 1 168 ? -3.106 14.423 9.511 1.00 92.94 168 THR A CA 1
ATOM 1340 C C . THR A 1 168 ? -2.432 15.144 8.354 1.00 92.94 168 THR A C 1
ATOM 1342 O O . THR A 1 168 ? -1.616 16.031 8.597 1.00 92.94 168 THR A O 1
ATOM 1345 N N . TRP A 1 169 ? -2.805 14.820 7.117 1.00 92.38 169 TRP A N 1
ATOM 1346 C CA . TRP A 1 169 ? -2.112 15.301 5.921 1.00 92.38 169 TRP A CA 1
ATOM 1347 C C . TRP A 1 169 ? -2.538 16.707 5.487 1.00 92.38 169 TRP A C 1
ATOM 1349 O O . TRP A 1 169 ? -1.679 17.546 5.229 1.00 92.38 169 TRP A O 1
ATOM 1359 N N . TRP A 1 170 ? -3.840 17.007 5.486 1.00 91.56 170 TRP A N 1
ATOM 1360 C CA . TRP A 1 170 ? -4.360 18.328 5.104 1.00 91.56 170 TRP A CA 1
ATOM 1361 C C . TRP A 1 170 ? -4.379 19.298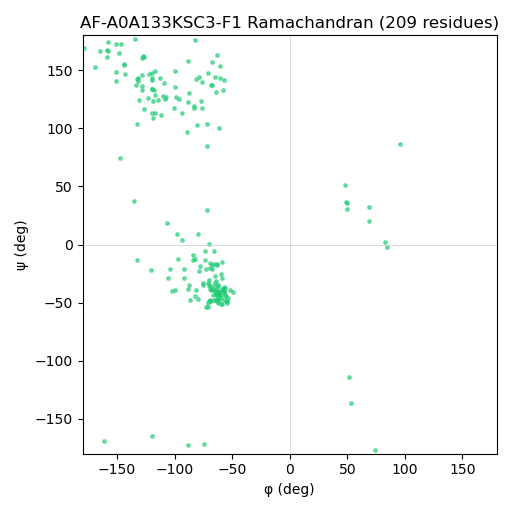 6.280 1.00 91.56 170 TRP A C 1
ATOM 1363 O O . TRP A 1 170 ? -3.923 20.433 6.156 1.00 91.56 170 TRP A O 1
ATOM 1373 N N . GLY A 1 171 ? -4.901 18.854 7.426 1.00 90.88 171 GLY A N 1
ATOM 1374 C CA . GLY A 1 171 ? -5.116 19.732 8.578 1.00 90.88 171 GLY A CA 1
ATOM 1375 C C . GLY A 1 171 ? -3.819 20.161 9.263 1.00 90.88 171 GLY A C 1
ATOM 1376 O O . GLY A 1 171 ? -3.609 21.344 9.516 1.00 90.88 171 GLY A O 1
ATOM 1377 N N . LYS A 1 172 ? -2.944 19.200 9.576 1.00 90.19 172 LYS A N 1
ATOM 1378 C CA . LYS A 1 172 ? -1.703 19.447 10.334 1.00 90.19 172 LYS A CA 1
ATOM 1379 C C . LYS A 1 172 ? -0.439 19.403 9.474 1.00 90.19 172 LYS A C 1
ATOM 1381 O O . LYS A 1 172 ? 0.548 20.053 9.802 1.00 90.19 172 LYS A O 1
ATOM 1386 N N . GLY A 1 173 ? -0.466 18.624 8.398 1.00 87.56 173 GLY A N 1
ATOM 1387 C CA . GLY A 1 173 ? 0.707 18.196 7.643 1.00 87.56 173 GLY A CA 1
ATOM 1388 C C . GLY A 1 173 ? 0.909 18.850 6.291 1.00 87.56 173 GLY A C 1
ATOM 1389 O O . GLY A 1 173 ? 1.659 18.299 5.491 1.00 87.56 173 GLY A O 1
ATOM 1390 N N . LYS A 1 174 ? 0.276 19.995 6.009 1.00 88.50 174 LYS A N 1
ATOM 1391 C CA . LYS A 1 174 ? 0.245 20.577 4.656 1.00 88.50 174 LYS A CA 1
ATOM 1392 C C . LYS A 1 174 ? 1.632 20.719 4.012 1.00 88.50 174 LYS A C 1
ATOM 1394 O O . LYS A 1 174 ? 1.791 20.433 2.833 1.00 88.50 174 LYS A O 1
ATOM 1399 N N . ALA A 1 175 ? 2.651 21.106 4.782 1.00 90.69 175 ALA A N 1
ATOM 1400 C CA . ALA A 1 175 ? 4.022 21.192 4.275 1.00 90.69 175 ALA A CA 1
ATOM 1401 C C . ALA A 1 175 ? 4.586 19.826 3.833 1.00 90.69 175 ALA A C 1
ATOM 1403 O O . ALA A 1 175 ? 5.275 19.755 2.822 1.00 90.69 175 ALA A O 1
ATOM 1404 N N . TYR A 1 176 ? 4.275 18.746 4.556 1.00 93.06 176 TYR A N 1
ATOM 1405 C CA . TYR A 1 176 ? 4.697 17.381 4.222 1.00 93.06 176 TYR A CA 1
ATOM 1406 C C . TYR A 1 176 ? 3.889 16.800 3.065 1.00 93.06 176 TYR A C 1
ATOM 1408 O O . TYR A 1 176 ? 4.461 16.122 2.221 1.00 93.06 176 TYR A O 1
ATOM 1416 N N . LEU A 1 177 ? 2.601 17.138 2.966 1.00 93.50 177 LEU A N 1
ATOM 1417 C CA . LEU A 1 177 ? 1.804 16.849 1.776 1.00 93.50 177 LEU A CA 1
ATOM 1418 C C . LEU A 1 177 ? 2.465 17.437 0.519 1.00 93.50 177 LEU A C 1
ATOM 1420 O O . LEU A 1 177 ? 2.677 16.712 -0.445 1.00 93.50 177 LEU A O 1
ATOM 1424 N N . CYS A 1 178 ? 2.876 18.713 0.548 1.00 94.69 178 CYS A N 1
ATOM 1425 C CA . CYS A 1 178 ? 3.621 19.320 -0.562 1.00 94.69 178 CYS A CA 1
ATOM 1426 C C . CYS A 1 178 ? 4.905 18.546 -0.895 1.00 94.69 178 CYS A C 1
ATOM 1428 O O . CYS A 1 178 ? 5.231 18.399 -2.066 1.00 94.69 178 CYS A O 1
ATOM 1430 N N . ARG A 1 179 ? 5.615 18.012 0.108 1.00 95.88 179 ARG A N 1
ATOM 1431 C CA . ARG A 1 179 ? 6.809 17.189 -0.137 1.00 95.88 179 ARG A CA 1
ATOM 1432 C C . ARG A 1 179 ? 6.485 15.877 -0.846 1.00 95.88 179 ARG A C 1
ATOM 1434 O O . ARG A 1 179 ? 7.273 15.476 -1.689 1.00 95.88 179 ARG A O 1
ATOM 1441 N N . LEU A 1 180 ? 5.349 15.236 -0.564 1.00 96.50 180 LEU A N 1
ATOM 1442 C CA . LEU A 1 180 ? 4.919 14.052 -1.323 1.00 96.50 180 LEU A CA 1
ATOM 1443 C C . LEU A 1 180 ? 4.688 14.385 -2.801 1.00 96.50 180 LEU A C 1
ATOM 1445 O O . LEU A 1 180 ? 5.114 13.635 -3.675 1.00 96.50 180 LEU A O 1
ATOM 1449 N N . ILE A 1 181 ? 4.084 15.542 -3.077 1.00 96.94 181 ILE A N 1
ATOM 1450 C CA . ILE A 1 181 ? 3.890 16.028 -4.448 1.00 96.94 181 ILE A CA 1
ATOM 1451 C C . ILE A 1 181 ? 5.230 16.350 -5.121 1.00 96.94 181 ILE A C 1
ATOM 1453 O O . ILE A 1 181 ? 5.422 16.023 -6.288 1.00 96.94 181 ILE A O 1
ATOM 1457 N N . ASP A 1 182 ? 6.186 16.931 -4.396 1.00 97.38 182 ASP A N 1
ATOM 1458 C CA . ASP A 1 182 ? 7.528 17.162 -4.937 1.00 97.38 182 ASP A CA 1
ATOM 1459 C C . ASP A 1 182 ? 8.235 15.844 -5.275 1.00 97.38 182 ASP A C 1
ATOM 1461 O O . ASP A 1 182 ? 8.830 15.732 -6.341 1.00 97.38 182 ASP A O 1
ATOM 1465 N N . ILE A 1 183 ? 8.138 14.830 -4.407 1.00 97.38 183 ILE A N 1
ATOM 1466 C CA . ILE A 1 183 ? 8.708 13.494 -4.641 1.00 97.38 183 ILE A CA 1
ATOM 1467 C C . ILE A 1 183 ? 8.109 12.866 -5.906 1.00 97.38 183 ILE A C 1
ATOM 1469 O O . ILE A 1 183 ? 8.858 12.333 -6.728 1.00 97.38 183 ILE A O 1
ATOM 1473 N N . LEU A 1 184 ? 6.790 12.975 -6.095 1.00 97.75 184 LEU A N 1
ATOM 1474 C CA . LEU A 1 184 ? 6.130 12.548 -7.330 1.00 97.75 184 LEU A CA 1
ATOM 1475 C C . LEU A 1 184 ? 6.691 13.301 -8.548 1.00 97.75 184 LEU A C 1
ATOM 1477 O O . LEU A 1 184 ? 7.132 12.678 -9.508 1.00 97.75 184 LEU A O 1
ATOM 1481 N N . ASN A 1 185 ? 6.742 14.635 -8.497 1.00 97.75 185 ASN A N 1
ATOM 1482 C CA . ASN A 1 185 ? 7.226 15.466 -9.608 1.00 97.75 185 ASN A CA 1
ATOM 1483 C C . ASN A 1 185 ? 8.713 15.248 -9.930 1.00 97.75 185 ASN A C 1
ATOM 1485 O O . ASN A 1 185 ? 9.139 15.438 -11.067 1.00 97.75 185 ASN A O 1
ATOM 1489 N N . MET A 1 186 ? 9.510 14.837 -8.944 1.00 96.44 186 MET A N 1
ATOM 1490 C CA . MET A 1 186 ? 10.906 14.436 -9.131 1.00 96.44 186 MET A CA 1
ATOM 1491 C C . MET A 1 186 ? 11.056 13.066 -9.817 1.00 96.44 186 MET A C 1
ATOM 1493 O O . MET A 1 186 ? 12.184 12.651 -10.099 1.00 96.44 186 MET A O 1
ATOM 1497 N N . GLY A 1 187 ? 9.955 12.345 -10.055 1.00 95.38 187 GLY A N 1
ATOM 1498 C CA . GLY A 1 187 ? 9.957 10.995 -10.617 1.00 95.38 187 GLY A CA 1
ATOM 1499 C C . GLY A 1 187 ? 10.538 9.944 -9.668 1.00 95.38 187 GLY A C 1
ATOM 1500 O O . GLY A 1 187 ? 10.993 8.892 -10.113 1.00 95.38 187 GLY A O 1
ATOM 1501 N N . ASN A 1 188 ? 10.582 10.234 -8.362 1.00 96.19 188 ASN A N 1
ATOM 1502 C CA . ASN A 1 188 ? 11.061 9.281 -7.359 1.00 96.19 188 ASN A CA 1
ATOM 1503 C C . ASN A 1 188 ? 10.060 8.132 -7.164 1.00 96.19 188 ASN A C 1
ATOM 1505 O O . ASN A 1 188 ? 10.468 7.001 -6.925 1.00 96.19 188 ASN A O 1
ATOM 1509 N N . ILE A 1 189 ? 8.768 8.422 -7.301 1.00 97.62 189 ILE A N 1
ATOM 1510 C CA . ILE A 1 189 ? 7.669 7.452 -7.269 1.00 97.62 189 ILE A CA 1
ATOM 1511 C C . ILE A 1 189 ? 6.789 7.644 -8.502 1.00 97.62 189 ILE A C 1
ATOM 1513 O O . ILE A 1 189 ? 6.817 8.708 -9.119 1.00 97.62 189 ILE A O 1
ATOM 1517 N N . ASP A 1 190 ? 6.012 6.625 -8.846 1.00 98.25 190 ASP A N 1
ATOM 1518 C CA . ASP A 1 190 ? 5.159 6.595 -10.041 1.00 98.25 190 ASP A CA 1
ATOM 1519 C C . ASP A 1 190 ? 3.709 6.979 -9.731 1.00 98.25 190 ASP A C 1
ATOM 1521 O O . ASP A 1 190 ? 2.934 7.280 -10.635 1.00 98.25 190 ASP A O 1
ATOM 1525 N N . GLY A 1 191 ? 3.341 7.029 -8.449 1.00 98.06 191 GLY A N 1
ATOM 1526 C CA . GLY A 1 191 ? 2.051 7.552 -8.022 1.00 98.06 191 GLY A CA 1
ATOM 1527 C C . GLY A 1 191 ? 1.950 7.755 -6.517 1.00 98.06 191 GLY A C 1
ATOM 1528 O O . GLY A 1 191 ? 2.599 7.066 -5.725 1.00 98.06 191 GLY A O 1
ATOM 1529 N N . VAL A 1 192 ? 1.103 8.705 -6.127 1.00 98.19 192 VAL A N 1
ATOM 1530 C CA . VAL A 1 192 ? 0.649 8.880 -4.748 1.00 98.19 192 VAL A CA 1
ATOM 1531 C C . VAL A 1 192 ? -0.875 8.939 -4.730 1.00 98.19 192 VAL A C 1
ATOM 1533 O O . VAL A 1 192 ? -1.456 9.657 -5.538 1.00 98.19 192 VAL A O 1
ATOM 1536 N N . PHE A 1 193 ? -1.504 8.188 -3.826 1.00 98.38 193 PHE A N 1
ATO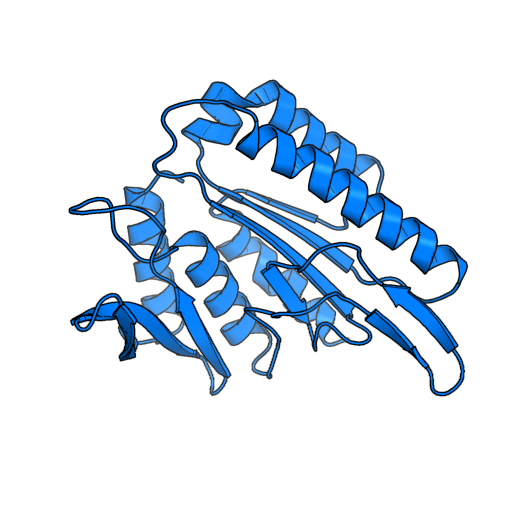M 1537 C CA . PHE A 1 193 ? -2.960 8.110 -3.694 1.00 98.38 193 PHE A CA 1
ATOM 1538 C C . PHE A 1 193 ? -3.400 8.565 -2.306 1.00 98.38 193 PHE A C 1
ATOM 1540 O O . PHE A 1 193 ? -2.844 8.138 -1.288 1.00 98.38 193 PHE A O 1
ATOM 1547 N N . PHE A 1 194 ? -4.429 9.404 -2.266 1.00 97.06 194 PHE A N 1
ATOM 1548 C CA . PHE A 1 194 ? -4.971 10.011 -1.060 1.00 97.06 194 PHE A CA 1
ATOM 1549 C C . PHE A 1 194 ? -6.371 9.478 -0.751 1.00 97.06 194 PHE A C 1
ATOM 1551 O O . PHE A 1 194 ? -7.349 9.792 -1.432 1.00 97.06 194 PHE A O 1
ATOM 1558 N N . GLY A 1 195 ? -6.497 8.714 0.336 1.00 97.19 195 GLY A N 1
ATOM 1559 C CA . GLY A 1 195 ? -7.786 8.219 0.821 1.00 97.19 195 GLY A CA 1
ATOM 1560 C C . GLY A 1 195 ? -8.600 7.525 -0.274 1.00 97.19 195 GLY A C 1
ATOM 1561 O O . GLY A 1 195 ? -8.196 6.483 -0.768 1.00 97.19 195 GLY A O 1
ATOM 1562 N N . LYS A 1 196 ? -9.745 8.099 -0.667 1.00 97.56 196 LYS A N 1
ATOM 1563 C CA . LYS A 1 196 ? -10.692 7.479 -1.616 1.00 97.56 196 LYS A CA 1
ATOM 1564 C C . LYS A 1 196 ? -10.123 7.252 -3.021 1.00 97.56 196 LYS A C 1
ATOM 1566 O O . LYS A 1 196 ? -10.681 6.438 -3.746 1.00 97.56 196 LYS A O 1
ATOM 1571 N N . GLU A 1 197 ? -9.015 7.895 -3.388 1.00 98.25 197 GLU A N 1
ATOM 1572 C CA . GLU A 1 197 ? -8.343 7.642 -4.672 1.00 98.25 197 GLU A CA 1
ATOM 1573 C C . GLU A 1 197 ? -7.892 6.180 -4.820 1.00 98.25 197 GLU A C 1
ATOM 1575 O O . GLU A 1 197 ? -7.838 5.669 -5.935 1.00 98.25 197 GLU A O 1
ATOM 1580 N N . VAL A 1 198 ? -7.651 5.454 -3.716 1.00 98.62 198 VAL A N 1
ATOM 1581 C CA . VAL A 1 198 ? -7.354 4.008 -3.789 1.00 98.62 198 VAL A CA 1
ATOM 1582 C C . VAL A 1 198 ? -8.549 3.174 -4.257 1.00 98.62 198 VAL A C 1
ATOM 1584 O O . VAL A 1 198 ? -8.375 2.036 -4.664 1.00 98.62 198 VAL A O 1
ATOM 1587 N N . LEU A 1 199 ? -9.767 3.715 -4.196 1.00 98.56 199 LEU A N 1
ATOM 1588 C CA . LEU A 1 199 ? -10.976 3.028 -4.650 1.00 98.56 199 LEU A CA 1
ATOM 1589 C C . LEU A 1 199 ? -11.294 3.342 -6.115 1.00 98.56 199 LEU A C 1
ATOM 1591 O O . LEU A 1 199 ? -11.914 2.523 -6.786 1.00 98.56 199 LEU A O 1
ATOM 1595 N N . THR A 1 200 ? -10.901 4.522 -6.605 1.00 97.94 200 THR A N 1
ATOM 1596 C CA . THR A 1 200 ? -11.254 4.988 -7.957 1.00 97.94 200 THR A CA 1
ATOM 1597 C C . THR A 1 200 ? -10.111 4.849 -8.955 1.00 97.94 200 THR A C 1
ATOM 1599 O O . THR A 1 200 ? -10.350 4.440 -10.086 1.00 97.94 200 THR A O 1
ATOM 1602 N N . GLU A 1 201 ? -8.875 5.139 -8.545 1.00 98.38 201 GLU A N 1
ATOM 1603 C CA . GLU A 1 201 ? -7.721 5.204 -9.450 1.00 98.38 201 GLU A CA 1
ATOM 1604 C C . GLU A 1 201 ? -6.869 3.934 -9.410 1.00 98.38 201 GLU A C 1
ATOM 1606 O O . GLU A 1 201 ? -6.397 3.463 -10.447 1.00 98.38 201 GLU A O 1
ATOM 1611 N N . LEU A 1 202 ? -6.678 3.358 -8.217 1.00 98.50 202 LEU A N 1
ATOM 1612 C CA . LEU A 1 202 ? -5.820 2.185 -8.040 1.00 98.50 202 LEU A CA 1
ATOM 1613 C C . LEU A 1 202 ? -6.221 0.979 -8.906 1.00 98.50 202 LEU A C 1
ATOM 1615 O O . LEU A 1 202 ? -5.297 0.358 -9.426 1.00 98.50 202 LEU A O 1
ATOM 1619 N N . PRO A 1 203 ? -7.512 0.649 -9.140 1.00 98.38 203 PRO A N 1
ATOM 1620 C CA . PRO A 1 203 ? -7.866 -0.456 -10.034 1.00 98.38 203 PRO A CA 1
ATOM 1621 C C . PRO A 1 203 ? -7.238 -0.303 -11.429 1.00 98.38 203 PRO A C 1
ATOM 1623 O O . PRO A 1 203 ? -6.520 -1.181 -11.899 1.00 98.38 203 PRO A O 1
ATOM 1626 N N . GLY A 1 204 ? -7.394 0.866 -12.059 1.00 98.19 204 GLY A N 1
ATOM 1627 C CA . GLY A 1 204 ? -6.841 1.120 -13.395 1.00 98.19 204 GLY A CA 1
ATOM 1628 C C . GLY A 1 204 ? -5.308 1.169 -13.433 1.00 98.19 204 GLY A C 1
ATOM 1629 O O . GLY A 1 204 ? -4.705 0.988 -14.492 1.00 98.19 204 GLY A O 1
ATOM 1630 N N . ILE A 1 205 ? -4.658 1.417 -12.295 1.00 98.19 205 ILE A N 1
ATOM 1631 C CA . ILE A 1 205 ? -3.200 1.334 -12.159 1.00 98.19 205 ILE A CA 1
ATOM 1632 C C . ILE A 1 205 ? -2.763 -0.121 -11.988 1.00 98.19 205 ILE A C 1
ATOM 1634 O O . ILE A 1 205 ? -1.877 -0.571 -12.710 1.00 98.19 205 ILE A O 1
ATOM 1638 N N . ALA A 1 206 ? -3.431 -0.874 -11.115 1.00 98.25 206 ALA A N 1
ATOM 1639 C CA . ALA A 1 206 ? -3.131 -2.274 -10.861 1.00 98.25 206 ALA A CA 1
ATOM 1640 C C . ALA A 1 206 ? -3.317 -3.154 -12.108 1.00 98.25 206 ALA A C 1
ATOM 1642 O O . ALA A 1 206 ? -2.505 -4.044 -12.358 1.00 98.25 206 ALA A O 1
ATOM 1643 N N . GLU A 1 207 ? -4.305 -2.865 -12.962 1.00 97.94 207 GLU A N 1
ATOM 1644 C CA . GLU A 1 207 ? -4.472 -3.548 -14.255 1.00 97.94 207 GLU A CA 1
ATOM 1645 C C . GLU A 1 207 ? -3.227 -3.446 -15.152 1.00 97.94 207 GLU A C 1
ATOM 1647 O O . GLU A 1 207 ? -2.861 -4.410 -15.828 1.00 97.94 207 GLU A O 1
ATOM 1652 N N . LYS A 1 208 ? -2.523 -2.306 -15.137 1.00 97.19 208 LYS A N 1
ATOM 1653 C CA . LYS A 1 208 ? -1.322 -2.089 -15.965 1.00 97.19 208 LYS A CA 1
ATOM 1654 C C . LYS A 1 208 ? -0.139 -2.942 -15.516 1.00 97.19 208 LYS A C 1
ATOM 1656 O O . LYS A 1 208 ? 0.767 -3.200 -16.314 1.00 97.19 208 LYS A O 1
ATOM 1661 N N . TRP A 1 209 ? -0.151 -3.430 -14.276 1.00 97.31 209 TRP A N 1
ATOM 1662 C CA . TRP A 1 209 ? 0.875 -4.343 -13.779 1.00 97.31 209 TRP A CA 1
ATOM 1663 C C . TRP A 1 209 ? 0.799 -5.728 -14.445 1.00 97.31 209 TRP A C 1
ATOM 1665 O O . TRP A 1 209 ? 1.756 -6.497 -14.380 1.00 97.31 209 TRP A O 1
ATOM 1675 N N . LEU A 1 210 ? -0.311 -6.059 -15.114 1.00 93.88 210 LEU A N 1
ATOM 1676 C CA . LEU A 1 210 ? -0.495 -7.340 -15.802 1.00 93.88 210 LEU A CA 1
ATOM 1677 C C . LEU A 1 210 ? 0.129 -7.405 -17.207 1.00 93.88 210 LEU A C 1
ATOM 1679 O O . LEU A 1 210 ? 0.172 -8.500 -17.773 1.00 93.88 210 LEU A O 1
ATOM 1683 N N . ILE A 1 211 ? 0.536 -6.262 -17.776 1.00 83.12 211 ILE A N 1
ATOM 1684 C CA . ILE A 1 211 ? 0.995 -6.137 -19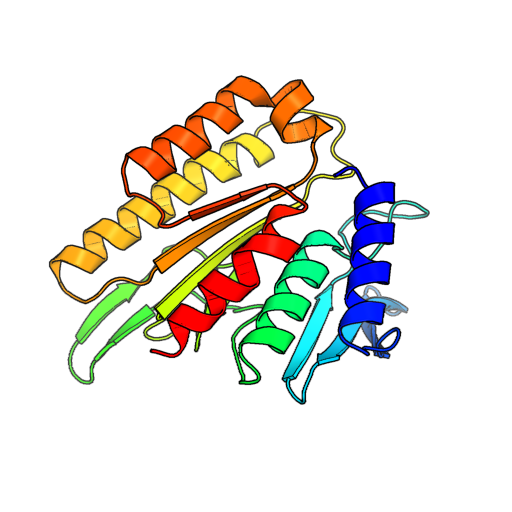.176 1.00 83.12 211 ILE A CA 1
ATOM 1685 C C . ILE A 1 211 ? 2.512 -6.306 -19.245 1.00 83.12 211 ILE A C 1
ATOM 1687 O O . ILE A 1 211 ? 3.035 -7.236 -18.615 1.00 83.12 211 ILE A O 1
#